Protein AF-A0A8X7JGX9-F1 (afdb_monomer_lite)

Radius of gyration: 21.02 Å; chains: 1; bounding box: 57×37×71 Å

pLDDT: mean 94.5, std 8.0, range [28.72, 98.75]

Secondary structure (DSSP, 8-state):
----S--EEEETTTEEEE-TTTGGGGGSHHHHGGGGSBSSSS-HHHHGGGTS-TTPPBHHHHHHHHHHHHTTT-HHHHHHHHHTTTT--TTGGGSGGGSSS-HHHHHHHHHHHTT-HHHHHHHTT-STTGGGTSSSS-HHHHHHHHHHHHHHHS---SS-HHHHHHTEETTTTEES--HHHHHHHHHHHHHHHHHSSHHHHHHHHHHHHHHHHHHHTT-S-GGGGG--HHHHHHHHHHHSHHHHHHHHTT--PEEEEEEESPPPPPHHHHHHHHHHHHHHTTPPSSSEEEEEEE--SS--EEEEBTTS-EEEES-PPPEEEEEEESS---HHHHHHHHHHHHHT-

Sequence (345 aa):
MVINPWMLVRDRLYGSFDLTLGGEVLDLAPVSRLRGISLSNVPPRILSKVGFSENISNRLEHSLGVAHLAQYHDEDLVYAALFHDVGLPPFSHMVEHLMREDHEARSARLAWDLGYSRASTILSGKHHLSWMISSGIDLDNADNVARFLVTGLASSPSYDPIRLAKSMDPGRGCFLDTSIVKKWLVDRKRLYSRLFGWANLAPHSVMTSLLEDMFIEGILDEAFFDMTDEEGIAMLLRHRRRRMNALLSGHFPREVLRLEGLEPLDWETRFGLEREIEGRLGRERFSVFVFSGRSKEDRKLRIKTCDGSLLEFGRESPTLTVVFTYFRPSGEELKLIRGCIESGC

Structure (mmCIF, N/CA/C/O backbone):
data_AF-A0A8X7JGX9-F1
#
_entry.id   AF-A0A8X7JGX9-F1
#
loop_
_atom_site.group_PDB
_atom_site.id
_atom_site.type_symbol
_atom_site.label_atom_id
_atom_site.label_alt_id
_atom_site.label_comp_id
_atom_site.label_asym_id
_atom_site.label_entity_id
_atom_site.label_seq_id
_atom_site.pdbx_PDB_ins_code
_atom_site.Cartn_x
_atom_site.Cartn_y
_atom_site.Cartn_z
_atom_site.occupancy
_atom_site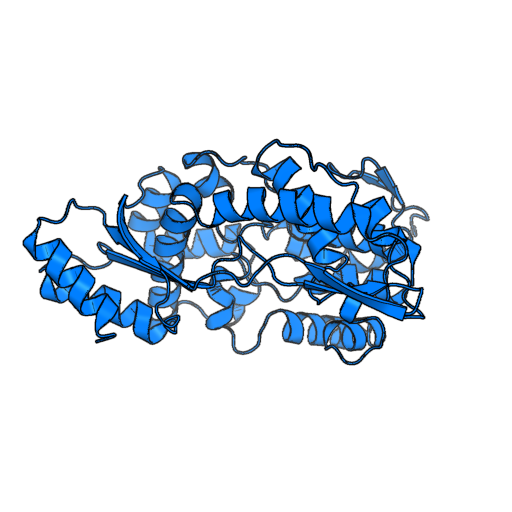.B_iso_or_equiv
_atom_site.auth_seq_id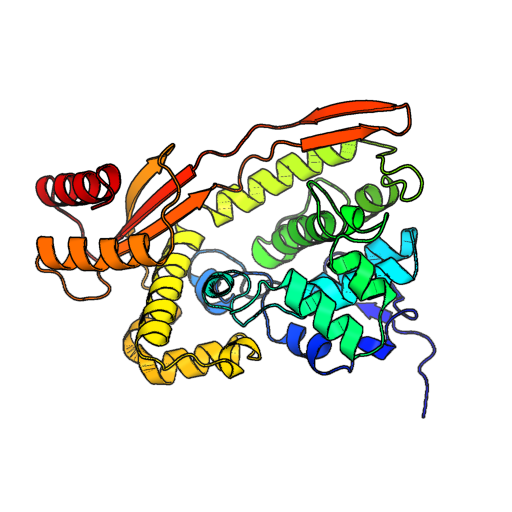
_atom_site.auth_comp_id
_atom_site.auth_asym_id
_atom_site.auth_atom_id
_atom_site.pdbx_PDB_model_num
ATOM 1 N N . MET A 1 1 ? -8.581 -6.992 -37.572 1.00 34.06 1 MET A N 1
ATOM 2 C CA . MET A 1 1 ? -7.974 -6.651 -36.271 1.00 34.06 1 MET A CA 1
ATOM 3 C C . MET A 1 1 ? -7.060 -5.465 -36.520 1.00 34.06 1 MET A C 1
ATOM 5 O O . MET A 1 1 ? -6.054 -5.628 -37.196 1.00 34.06 1 MET A O 1
ATOM 9 N N . VAL A 1 2 ? -7.490 -4.257 -36.155 1.00 28.72 2 VAL A N 1
ATOM 10 C CA . VAL A 1 2 ? -6.687 -3.044 -36.364 1.00 28.72 2 VAL A CA 1
ATOM 11 C C . VAL A 1 2 ? -5.724 -2.971 -35.189 1.00 28.72 2 VAL A C 1
ATOM 13 O O . VAL A 1 2 ? -6.112 -2.557 -34.103 1.00 28.72 2 VAL A O 1
ATOM 16 N N . ILE A 1 3 ? -4.505 -3.471 -35.384 1.00 37.31 3 ILE A N 1
ATOM 17 C CA . ILE A 1 3 ? -3.410 -3.267 -34.436 1.00 37.31 3 ILE A CA 1
ATOM 18 C C . ILE A 1 3 ? -3.095 -1.779 -34.529 1.00 37.31 3 ILE A C 1
ATOM 20 O O . ILE A 1 3 ? -2.598 -1.319 -35.555 1.00 37.31 3 ILE A O 1
ATOM 24 N N . ASN A 1 4 ? -3.500 -1.015 -33.521 1.00 44.25 4 ASN A N 1
ATOM 25 C CA . ASN A 1 4 ? -3.180 0.400 -33.448 1.00 44.25 4 ASN A CA 1
ATOM 26 C C . ASN A 1 4 ? -1.667 0.483 -33.174 1.00 44.25 4 ASN A C 1
ATOM 28 O O . ASN A 1 4 ? -1.243 0.015 -32.121 1.00 44.25 4 ASN A O 1
ATOM 32 N N . PRO A 1 5 ? -0.835 0.982 -34.107 1.00 51.34 5 PRO A N 1
ATOM 33 C CA . PRO A 1 5 ? 0.619 0.815 -34.027 1.00 51.34 5 PRO A CA 1
ATOM 34 C C . PRO A 1 5 ? 1.289 1.715 -32.980 1.00 51.34 5 PRO A C 1
ATOM 36 O O . PRO A 1 5 ? 2.505 1.681 -32.858 1.00 51.34 5 PRO A O 1
ATOM 39 N N . TRP A 1 6 ? 0.504 2.515 -32.252 1.00 57.44 6 TRP A N 1
ATOM 40 C CA . TRP A 1 6 ? 0.969 3.443 -31.229 1.00 57.44 6 TRP A CA 1
ATOM 41 C C . TRP A 1 6 ? -0.036 3.474 -30.086 1.00 57.44 6 TRP A C 1
ATOM 43 O O . TRP A 1 6 ? -1.200 3.838 -30.296 1.00 57.44 6 TRP A O 1
ATOM 53 N N . MET A 1 7 ? 0.405 3.140 -28.875 1.00 81.12 7 MET A N 1
ATOM 54 C CA . MET A 1 7 ? -0.407 3.333 -27.678 1.00 81.12 7 MET A CA 1
ATOM 55 C C . MET A 1 7 ? 0.093 4.551 -26.913 1.00 81.12 7 MET A C 1
ATOM 57 O O . MET A 1 7 ? 0.921 4.456 -26.013 1.00 81.12 7 MET A O 1
ATOM 61 N N . LEU A 1 8 ? -0.418 5.723 -27.292 1.00 89.38 8 LEU A N 1
ATOM 62 C CA . LEU A 1 8 ? -0.127 6.962 -26.583 1.00 89.38 8 LEU A CA 1
ATOM 63 C C . LEU A 1 8 ? -0.909 7.002 -25.263 1.00 89.38 8 LEU A C 1
ATOM 65 O O . LEU A 1 8 ? -2.131 7.175 -25.258 1.00 89.38 8 LEU A O 1
ATOM 69 N N . VAL A 1 9 ? -0.200 6.882 -24.145 1.00 92.62 9 VAL A N 1
ATOM 70 C CA . VAL A 1 9 ? -0.751 7.003 -22.793 1.00 92.62 9 VAL A CA 1
ATOM 71 C C . VAL A 1 9 ? -0.669 8.461 -22.352 1.00 92.62 9 VAL A C 1
ATOM 73 O O . VAL A 1 9 ? 0.368 9.106 -22.498 1.00 92.62 9 VAL A O 1
ATOM 76 N N . ARG A 1 10 ? -1.766 8.990 -21.798 1.00 94.69 10 ARG A N 1
ATOM 77 C CA . ARG A 1 10 ? -1.777 10.278 -21.089 1.00 94.69 10 ARG A CA 1
ATOM 78 C C . ARG A 1 10 ? -1.724 10.012 -19.594 1.00 94.69 10 ARG A C 1
ATOM 80 O O . ARG A 1 10 ? -2.638 9.399 -19.052 1.00 94.69 10 ARG A O 1
ATOM 87 N N . ASP A 1 11 ? -0.684 10.502 -18.943 1.00 96.44 11 ASP A N 1
ATOM 88 C CA . ASP A 1 11 ? -0.388 10.257 -17.540 1.00 96.44 11 ASP A CA 1
ATOM 89 C C . ASP A 1 11 ? -0.164 11.581 -16.796 1.00 96.44 11 ASP A C 1
ATOM 91 O O . ASP A 1 11 ? 0.412 12.534 -17.321 1.00 96.44 11 ASP A O 1
ATOM 95 N N . ARG A 1 12 ? -0.650 11.662 -15.556 1.00 94.88 12 ARG A N 1
ATOM 96 C CA . ARG A 1 12 ? -0.615 12.898 -14.758 1.00 94.88 12 ARG A CA 1
ATOM 97 C C . ARG A 1 12 ? 0.774 13.243 -14.218 1.00 94.88 12 ARG A C 1
ATOM 99 O O . ARG A 1 12 ? 1.004 14.401 -13.882 1.00 94.88 12 ARG A O 1
ATOM 106 N N . LEU A 1 13 ? 1.663 12.261 -14.108 1.00 97.12 13 LEU A N 1
ATOM 107 C CA . LEU A 1 13 ? 3.034 12.420 -13.636 1.00 97.12 13 LEU A CA 1
ATOM 108 C C . LEU A 1 13 ? 4.004 12.623 -14.808 1.00 97.12 13 LEU A C 1
ATOM 110 O O . LEU A 1 13 ? 4.829 13.532 -14.756 1.00 97.12 13 LEU A O 1
ATOM 114 N N . TYR A 1 14 ? 3.878 11.829 -15.874 1.00 97.12 14 TYR A N 1
ATOM 115 C CA . TYR A 1 14 ? 4.819 11.829 -17.007 1.00 97.12 14 TYR A CA 1
ATOM 116 C C . TYR A 1 14 ? 4.322 12.573 -18.255 1.00 97.12 14 TYR A C 1
ATOM 118 O O . TYR A 1 14 ? 5.052 12.701 -19.237 1.00 97.12 14 TYR A O 1
ATOM 126 N N . GLY A 1 15 ? 3.091 13.087 -18.250 1.00 95.88 15 GLY A N 1
ATOM 127 C CA . GLY A 1 15 ? 2.513 13.800 -19.386 1.00 95.88 15 GLY A CA 1
ATOM 128 C C . GLY A 1 15 ? 1.989 12.849 -20.458 1.00 95.88 15 GLY A C 1
ATOM 129 O O . GLY A 1 15 ? 0.870 12.353 -20.364 1.00 95.88 15 GLY A O 1
ATOM 130 N N . SER A 1 16 ? 2.733 12.635 -21.537 1.00 95.31 16 SER A N 1
ATOM 131 C CA . SER A 1 16 ? 2.343 11.663 -22.565 1.00 95.31 16 SER A CA 1
ATOM 132 C C . SER A 1 16 ? 3.538 10.842 -23.002 1.00 95.31 16 SER A C 1
ATOM 134 O O . SER A 1 16 ? 4.590 11.402 -23.301 1.00 95.31 16 SER A O 1
ATOM 136 N N . PHE A 1 17 ? 3.362 9.526 -23.052 1.00 94.31 17 PHE A N 1
ATOM 137 C CA . PHE A 1 17 ? 4.402 8.591 -23.458 1.00 94.31 17 PHE A CA 1
ATOM 138 C C . PHE A 1 17 ? 3.825 7.461 -24.306 1.00 94.31 17 PHE A C 1
ATOM 140 O O . PHE A 1 17 ? 2.628 7.177 -24.271 1.00 94.31 17 PHE A O 1
ATOM 147 N N . ASP A 1 18 ? 4.693 6.856 -25.105 1.00 92.00 18 ASP A N 1
ATOM 148 C CA . ASP A 1 18 ? 4.360 5.725 -25.958 1.00 92.00 18 ASP A CA 1
ATOM 149 C C . ASP A 1 18 ? 4.549 4.417 -25.186 1.00 92.00 18 ASP A C 1
ATOM 151 O O . ASP A 1 18 ? 5.596 4.204 -24.582 1.00 92.00 18 ASP A O 1
ATOM 155 N N . LEU A 1 19 ? 3.543 3.547 -25.210 1.00 88.19 19 LEU A N 1
ATOM 156 C CA . LEU A 1 19 ? 3.583 2.197 -24.655 1.00 88.19 19 LEU A CA 1
ATOM 157 C C . LEU A 1 19 ? 3.209 1.161 -25.724 1.00 88.19 19 LEU A C 1
ATOM 159 O O . LEU A 1 19 ? 2.391 0.272 -25.504 1.00 88.19 19 LEU A O 1
ATOM 163 N N . THR A 1 20 ? 3.783 1.299 -26.920 1.00 87.38 20 THR A N 1
ATOM 164 C CA . THR A 1 20 ? 3.614 0.313 -27.999 1.00 87.38 20 THR A CA 1
ATOM 165 C C . THR A 1 20 ? 4.068 -1.083 -27.563 1.00 87.38 20 THR A C 1
ATOM 167 O O . THR A 1 20 ? 3.394 -2.063 -27.865 1.00 87.38 20 THR A O 1
ATOM 170 N N . LEU A 1 21 ? 5.162 -1.178 -26.800 1.00 86.94 21 LEU A N 1
ATOM 171 C CA . LEU A 1 21 ? 5.569 -2.420 -26.143 1.00 86.94 21 LEU A CA 1
ATOM 172 C C . LEU A 1 21 ? 4.730 -2.658 -24.880 1.00 86.94 21 LEU A C 1
ATOM 174 O O . LEU A 1 21 ? 4.712 -1.809 -23.988 1.00 86.94 21 LEU A O 1
ATOM 178 N N . GLY A 1 22 ? 4.076 -3.817 -24.794 1.00 86.62 22 GLY A N 1
ATOM 179 C CA . GLY A 1 22 ? 3.231 -4.202 -23.662 1.00 86.62 22 GLY A CA 1
ATOM 180 C C . GLY A 1 22 ? 1.796 -3.675 -23.739 1.00 86.62 22 GLY A C 1
ATOM 181 O O . GLY A 1 22 ? 0.970 -4.041 -22.904 1.00 86.62 22 GLY A O 1
ATOM 182 N N . GLY A 1 23 ? 1.450 -2.858 -24.738 1.00 88.06 23 GLY A N 1
ATOM 183 C CA . GLY A 1 23 ? 0.086 -2.352 -24.917 1.00 88.06 23 GLY A CA 1
ATOM 184 C C . GLY A 1 23 ? -0.959 -3.465 -25.072 1.00 88.06 23 GLY A C 1
ATOM 185 O O . GLY A 1 23 ? -2.099 -3.312 -24.636 1.00 88.06 23 GLY A O 1
ATOM 186 N N . GLU A 1 24 ? -0.567 -4.620 -25.611 1.00 91.62 24 GLU A N 1
ATOM 187 C CA . GLU A 1 24 ? -1.430 -5.789 -25.778 1.00 91.62 24 GLU A CA 1
ATOM 188 C C . GLU A 1 24 ? -1.880 -6.423 -24.455 1.00 91.62 24 GLU A C 1
ATOM 190 O O . GLU A 1 24 ? -2.906 -7.103 -24.429 1.00 91.62 24 GLU A O 1
ATOM 195 N N . VAL A 1 25 ? -1.160 -6.195 -23.348 1.00 94.31 25 VAL A N 1
ATOM 196 C CA . VAL A 1 25 ? -1.530 -6.782 -22.049 1.00 94.31 25 VAL A CA 1
ATOM 197 C C . VAL A 1 25 ? -2.610 -5.993 -21.323 1.00 94.31 25 VAL A C 1
ATOM 199 O O . VAL A 1 25 ? -3.213 -6.500 -20.381 1.00 94.31 25 VAL A O 1
ATOM 202 N N . LEU A 1 26 ? -2.882 -4.756 -21.744 1.00 93.31 26 LEU A N 1
ATOM 203 C CA . LEU A 1 26 ? -3.769 -3.850 -21.010 1.00 93.31 26 LEU A CA 1
ATOM 204 C C . LEU A 1 26 ? -5.242 -4.267 -21.057 1.00 93.31 26 LEU A C 1
ATOM 206 O O . LEU A 1 26 ? -6.014 -3.861 -20.186 1.00 93.31 26 LEU A O 1
ATOM 210 N N . ASP A 1 27 ? -5.610 -5.089 -22.039 1.00 92.25 27 ASP A N 1
ATOM 211 C CA . ASP A 1 27 ? -6.946 -5.671 -22.169 1.00 92.25 27 ASP A CA 1
ATOM 212 C C . ASP A 1 27 ? -7.077 -7.024 -21.443 1.00 92.25 27 ASP A C 1
ATOM 214 O O . ASP A 1 27 ? -8.178 -7.570 -21.344 1.00 92.25 27 ASP A O 1
ATOM 218 N N . LEU A 1 28 ? -5.987 -7.573 -20.890 1.00 96.62 28 LEU A N 1
ATOM 219 C CA . LEU A 1 28 ? -6.059 -8.785 -20.076 1.00 96.62 28 LEU A CA 1
ATOM 220 C C . LEU A 1 28 ? -6.821 -8.488 -18.782 1.00 96.62 28 LEU A C 1
ATOM 222 O O . LEU A 1 28 ? -6.571 -7.487 -18.106 1.00 96.62 28 LEU A O 1
ATOM 226 N N . ALA A 1 29 ? -7.746 -9.377 -18.410 1.00 97.00 29 ALA A N 1
ATOM 227 C CA . ALA A 1 29 ? -8.627 -9.167 -17.260 1.00 97.00 29 ALA A CA 1
ATOM 228 C C . ALA A 1 29 ? -7.864 -8.831 -15.956 1.00 97.00 29 ALA A C 1
ATOM 230 O O . ALA A 1 29 ? -8.226 -7.834 -15.327 1.00 97.00 29 ALA A O 1
ATOM 231 N N . PRO A 1 30 ? -6.768 -9.531 -15.581 1.00 97.12 30 PRO A N 1
ATOM 232 C CA . PRO A 1 30 ? -6.019 -9.194 -14.366 1.00 97.12 30 PRO A CA 1
ATOM 233 C C . PRO A 1 30 ? -5.377 -7.800 -14.391 1.00 97.12 30 PRO A C 1
ATOM 235 O O . PRO A 1 30 ? -5.337 -7.132 -13.362 1.00 97.12 30 PRO A O 1
ATOM 238 N N . VAL A 1 31 ? -4.919 -7.343 -15.561 1.00 97.81 31 VAL A N 1
ATOM 239 C CA . VAL A 1 31 ? -4.280 -6.028 -15.737 1.00 97.81 31 VAL A CA 1
ATOM 240 C C . VAL A 1 31 ? -5.335 -4.923 -15.761 1.00 97.81 31 VAL A C 1
ATOM 242 O O . VAL A 1 31 ? -5.243 -3.947 -15.021 1.00 97.81 31 VAL A O 1
ATOM 245 N N . SER A 1 32 ? -6.389 -5.083 -16.563 1.00 97.06 32 SER A N 1
ATOM 246 C CA . SER A 1 32 ? -7.466 -4.090 -16.671 1.00 97.06 32 SER A CA 1
ATOM 247 C C . SER A 1 32 ? -8.204 -3.860 -15.343 1.00 97.06 32 SER A C 1
ATOM 249 O O . SER A 1 32 ? -8.614 -2.729 -15.061 1.00 97.06 32 SER A O 1
ATOM 251 N N . ARG A 1 33 ? -8.300 -4.892 -14.488 1.00 98.19 33 ARG A N 1
ATOM 252 C CA . ARG A 1 33 ? -8.866 -4.814 -13.131 1.00 98.19 33 ARG A CA 1
ATOM 253 C C . ARG A 1 33 ? -8.171 -3.773 -12.257 1.00 98.19 33 ARG A C 1
ATOM 255 O O . ARG A 1 33 ? -8.838 -3.124 -11.452 1.00 98.19 33 ARG A O 1
ATOM 262 N N . LEU A 1 34 ? -6.872 -3.540 -12.452 1.00 98.56 34 LEU A N 1
ATOM 263 C CA . LEU A 1 34 ? -6.099 -2.558 -11.685 1.00 98.56 34 LEU A CA 1
ATOM 264 C C . LEU A 1 34 ? -6.633 -1.121 -11.808 1.00 98.56 34 LEU A C 1
ATOM 266 O O . LEU A 1 34 ? -6.328 -0.288 -10.958 1.00 98.56 34 LEU A O 1
ATOM 270 N N . ARG A 1 35 ? -7.487 -0.819 -12.802 1.00 97.88 35 ARG A N 1
ATOM 271 C CA . ARG A 1 35 ? -8.230 0.457 -12.875 1.00 97.88 35 ARG A CA 1
ATOM 272 C C . ARG A 1 35 ? -9.153 0.676 -11.678 1.00 97.88 35 ARG A C 1
ATOM 274 O O . ARG A 1 35 ? -9.404 1.820 -11.311 1.00 97.88 35 ARG A O 1
ATOM 281 N N . GLY A 1 36 ? -9.679 -0.407 -11.113 1.00 98.00 36 GLY A N 1
ATOM 282 C CA . GLY A 1 36 ? -10.598 -0.395 -9.980 1.00 98.00 36 GLY A CA 1
ATOM 283 C C . GLY A 1 36 ? -9.920 -0.554 -8.620 1.00 98.00 36 GLY A C 1
ATOM 284 O O . GLY A 1 36 ? -10.627 -0.623 -7.621 1.00 98.00 36 GLY A O 1
ATOM 285 N N . ILE A 1 37 ? -8.587 -0.626 -8.558 1.00 98.25 37 ILE A N 1
ATOM 286 C CA . ILE A 1 37 ? -7.835 -0.756 -7.303 1.00 98.25 37 ILE A CA 1
ATOM 287 C C . ILE A 1 37 ? -7.031 0.520 -7.101 1.00 98.25 37 ILE A C 1
ATOM 289 O O . ILE A 1 37 ? -6.244 0.908 -7.965 1.00 98.25 37 ILE A O 1
ATOM 293 N N . SER A 1 38 ? -7.234 1.208 -5.984 1.00 97.69 38 SER A N 1
ATOM 294 C CA . SER A 1 38 ? -6.511 2.444 -5.697 1.00 97.69 38 SER A CA 1
ATOM 295 C C . SER A 1 38 ? -5.053 2.182 -5.306 1.00 97.69 38 SER A C 1
ATOM 297 O O . SER A 1 38 ? -4.699 1.136 -4.765 1.00 97.69 38 SER A O 1
ATOM 299 N N . LEU A 1 39 ? -4.184 3.164 -5.562 1.00 97.19 39 LEU A N 1
ATOM 300 C CA . LEU A 1 39 ? -2.786 3.146 -5.113 1.00 97.19 39 LEU A CA 1
ATOM 301 C C . LEU A 1 39 ? -2.671 3.200 -3.576 1.00 97.19 39 LEU A C 1
ATOM 303 O O . LEU A 1 39 ? -1.618 2.917 -3.013 1.00 97.19 39 LEU A O 1
ATOM 307 N N . SER A 1 40 ? -3.745 3.585 -2.883 1.00 96.19 40 SER A N 1
ATOM 308 C CA . SER A 1 40 ? -3.800 3.593 -1.424 1.00 96.19 40 SER A CA 1
ATOM 309 C C . SER A 1 40 ? -4.470 2.335 -0.882 1.00 96.19 40 SER A C 1
ATOM 311 O O . SER A 1 40 ? -5.356 1.766 -1.506 1.00 96.19 40 SER A O 1
ATOM 313 N N . ASN A 1 41 ? -4.099 1.940 0.335 1.00 95.75 41 ASN A N 1
ATOM 314 C CA . ASN A 1 41 ? -4.809 0.884 1.051 1.00 95.75 41 ASN A CA 1
ATOM 315 C C . ASN A 1 41 ? -6.227 1.329 1.445 1.00 95.75 41 ASN A C 1
ATOM 317 O O . ASN A 1 41 ? -7.167 0.544 1.412 1.00 95.75 41 ASN A O 1
ATOM 321 N N . VAL A 1 42 ? -6.393 2.593 1.845 1.00 97.06 42 VAL A N 1
ATOM 322 C CA . VAL A 1 42 ? -7.704 3.132 2.221 1.00 97.06 42 VAL A CA 1
ATOM 323 C C . VAL A 1 42 ? -8.324 3.799 0.988 1.00 97.06 42 VAL A C 1
ATOM 325 O O . VAL A 1 42 ? -7.697 4.699 0.423 1.00 97.06 42 VAL A O 1
ATOM 328 N N . PRO A 1 43 ? -9.563 3.445 0.596 1.00 95.44 43 PRO A N 1
ATOM 329 C CA . PRO A 1 43 ? -10.213 4.015 -0.578 1.00 95.44 43 PRO A CA 1
ATOM 330 C C . PRO A 1 43 ? -10.206 5.556 -0.598 1.00 95.44 43 PRO A C 1
ATOM 332 O O . PRO A 1 43 ? -10.522 6.181 0.426 1.00 95.44 43 PRO A O 1
ATOM 335 N N . PRO A 1 44 ? -9.949 6.201 -1.756 1.00 95.94 44 PRO A N 1
ATOM 336 C CA . PRO A 1 44 ? -9.791 7.659 -1.850 1.00 95.94 44 PRO A CA 1
ATOM 337 C C . PRO A 1 44 ? -10.982 8.458 -1.312 1.00 95.94 44 PRO A C 1
ATOM 339 O O . PRO A 1 44 ? -10.811 9.468 -0.636 1.00 95.94 44 PRO A O 1
ATOM 342 N N . ARG A 1 45 ? -12.203 7.959 -1.518 1.00 94.44 45 ARG A N 1
ATOM 343 C CA . ARG A 1 45 ? -13.446 8.564 -1.010 1.00 94.44 45 ARG A CA 1
ATOM 344 C C . ARG A 1 45 ? -13.568 8.604 0.522 1.00 94.44 45 ARG A C 1
ATOM 346 O O . ARG A 1 45 ? -14.372 9.366 1.053 1.00 94.44 45 ARG A O 1
ATOM 353 N N . ILE A 1 46 ? -12.813 7.758 1.229 1.00 96.38 46 ILE A N 1
ATOM 354 C CA . ILE A 1 46 ? -12.695 7.784 2.694 1.00 96.38 46 ILE A CA 1
ATOM 355 C C . ILE A 1 46 ? -11.553 8.725 3.078 1.00 96.38 46 ILE A C 1
ATOM 357 O O . ILE A 1 46 ? -11.737 9.596 3.928 1.00 96.38 46 ILE A O 1
ATOM 361 N N . LEU A 1 47 ? -10.393 8.601 2.424 1.00 96.38 47 LEU A N 1
ATOM 362 C CA . LEU A 1 47 ? -9.227 9.442 2.712 1.00 96.38 47 LEU A CA 1
ATOM 363 C C . LEU A 1 47 ? -9.460 10.932 2.429 1.00 96.38 47 LEU A C 1
ATOM 365 O O . LEU A 1 47 ? -8.862 11.788 3.088 1.00 96.38 47 LEU A O 1
ATOM 369 N N . SER A 1 48 ? -10.367 11.275 1.518 1.00 96.50 48 SER A N 1
ATOM 370 C CA . SER A 1 48 ? -10.719 12.672 1.261 1.00 96.50 48 SER A CA 1
ATOM 371 C C . SER A 1 48 ? -11.351 13.375 2.451 1.00 96.50 48 SER A C 1
ATOM 373 O O . SER A 1 48 ? -11.200 14.585 2.614 1.00 96.50 48 SER A O 1
ATOM 375 N N . LYS A 1 49 ? -11.969 12.617 3.363 1.00 96.81 49 LYS A N 1
ATOM 376 C CA . LYS A 1 49 ? -12.538 13.146 4.612 1.00 96.81 49 LYS A CA 1
ATOM 377 C C . LYS A 1 49 ? -11.470 13.567 5.623 1.00 96.81 49 LYS A C 1
ATOM 379 O O . LYS A 1 49 ? -11.786 14.201 6.623 1.00 96.81 49 LYS A O 1
ATOM 384 N N . VAL A 1 50 ? -10.212 13.220 5.364 1.00 95.06 50 VAL A N 1
ATOM 385 C CA . VAL A 1 50 ? -9.061 13.401 6.259 1.00 95.06 50 VAL A CA 1
ATOM 386 C C . VAL A 1 50 ? -7.881 14.061 5.542 1.00 95.06 50 VAL A C 1
ATOM 388 O O . VAL A 1 50 ? -6.726 13.930 5.952 1.00 95.06 50 VAL A O 1
ATOM 391 N N . GLY A 1 51 ? -8.176 14.833 4.492 1.00 93.62 51 GLY A N 1
ATOM 392 C CA . GLY A 1 51 ? -7.228 15.752 3.863 1.00 93.62 51 GLY A CA 1
ATOM 393 C C . GLY A 1 51 ? -6.262 15.105 2.873 1.00 93.62 51 GLY A C 1
ATOM 394 O O . GLY A 1 51 ? -5.152 15.609 2.714 1.00 93.62 51 GLY A O 1
ATOM 395 N N . PHE A 1 52 ? -6.652 13.992 2.251 1.00 96.88 52 PHE A N 1
ATOM 396 C CA . PHE A 1 52 ? -6.049 13.515 1.004 1.00 96.88 52 PHE A CA 1
ATOM 397 C C . PHE A 1 52 ? -6.933 13.904 -0.190 1.00 96.88 52 PHE A C 1
ATOM 399 O O . PHE A 1 52 ? -8.083 14.305 -0.031 1.00 96.88 52 PHE A O 1
ATOM 406 N N . SER A 1 53 ? -6.397 13.783 -1.397 1.00 95.69 53 SER A N 1
ATOM 407 C CA . SER A 1 53 ? -7.141 13.982 -2.642 1.00 95.69 53 SER A CA 1
ATOM 408 C C . SER A 1 53 ? -8.125 12.835 -2.918 1.00 95.69 53 SER A C 1
ATOM 410 O O . SER A 1 53 ? -7.812 11.672 -2.672 1.00 95.69 53 SER A O 1
ATOM 412 N N . GLU A 1 54 ? -9.289 13.143 -3.501 1.00 93.69 54 GLU A N 1
ATOM 413 C CA . GLU A 1 54 ? -10.216 12.127 -4.044 1.00 93.69 54 GLU A CA 1
ATOM 414 C C . GLU A 1 54 ? -9.680 11.465 -5.319 1.00 93.69 54 GLU A C 1
ATOM 416 O O . GLU A 1 54 ? -10.100 10.367 -5.666 1.00 93.69 54 GLU A O 1
ATOM 421 N N . ASN A 1 55 ? -8.715 12.101 -5.987 1.00 93.12 55 ASN A N 1
ATOM 422 C CA . ASN A 1 55 ? -8.165 11.664 -7.269 1.00 93.12 55 ASN A CA 1
ATOM 423 C C . ASN A 1 55 ? -6.832 10.914 -7.116 1.00 93.12 55 ASN A C 1
ATOM 425 O O . ASN A 1 55 ? -5.973 11.025 -7.994 1.00 93.12 55 ASN A O 1
ATOM 429 N N . ILE A 1 56 ? -6.616 10.196 -6.009 1.00 96.50 56 ILE A N 1
ATOM 430 C CA . ILE A 1 56 ? -5.463 9.288 -5.875 1.00 96.50 56 ILE A CA 1
ATOM 431 C C . ILE A 1 56 ? -5.459 8.329 -7.073 1.00 96.50 56 ILE A C 1
ATOM 433 O O . ILE A 1 56 ? -6.512 7.845 -7.482 1.00 96.50 56 ILE A O 1
ATOM 437 N N . SER A 1 57 ? -4.282 8.096 -7.658 1.00 97.56 57 SER A N 1
ATOM 438 C CA . SER A 1 57 ? -4.151 7.198 -8.813 1.00 97.56 57 SER A CA 1
ATOM 439 C C . SER A 1 57 ? -4.616 5.778 -8.504 1.00 97.56 57 SER A C 1
ATOM 441 O O . SER A 1 57 ? -4.571 5.337 -7.355 1.00 97.56 57 SER A O 1
ATOM 443 N N . ASN A 1 58 ? -5.022 5.047 -9.535 1.00 98.19 58 ASN A N 1
ATOM 444 C CA . ASN A 1 58 ? -5.216 3.603 -9.443 1.00 98.19 58 ASN A CA 1
ATOM 445 C C . ASN A 1 58 ? -3.914 2.835 -9.732 1.00 98.19 58 ASN A C 1
ATOM 447 O O . ASN A 1 58 ? -2.905 3.404 -10.161 1.00 98.19 58 ASN A O 1
ATOM 451 N N . ARG A 1 59 ? -3.948 1.528 -9.473 1.00 98.44 59 ARG A N 1
ATOM 452 C CA . ARG A 1 59 ? -2.824 0.613 -9.671 1.00 98.44 59 ARG A CA 1
ATOM 453 C C . ARG A 1 59 ? -2.457 0.465 -11.145 1.00 98.44 59 ARG A C 1
ATOM 455 O O . ARG A 1 59 ? -1.281 0.335 -11.440 1.00 98.44 59 ARG A O 1
ATOM 462 N N . LEU A 1 60 ? -3.408 0.601 -12.079 1.00 98.38 60 LEU A N 1
ATOM 463 C CA . LEU A 1 60 ? -3.079 0.580 -13.509 1.00 98.38 60 LEU A CA 1
ATOM 464 C C . LEU A 1 60 ? -2.244 1.803 -13.911 1.00 98.38 60 LEU A C 1
ATOM 466 O O . LEU A 1 60 ? -1.238 1.650 -14.591 1.00 98.38 60 LEU A O 1
ATOM 470 N N . GLU A 1 61 ? -2.640 3.011 -13.500 1.00 98.31 61 GLU A N 1
ATOM 471 C CA . GLU A 1 61 ? -1.864 4.235 -13.754 1.00 98.31 61 GLU A CA 1
ATOM 472 C C . GLU A 1 61 ? -0.436 4.101 -13.207 1.00 98.31 61 GLU A C 1
ATOM 474 O O . GLU A 1 61 ? 0.521 4.500 -13.866 1.00 98.31 61 GLU A O 1
ATOM 479 N N . HIS A 1 62 ? -0.297 3.505 -12.022 1.00 98.69 62 HIS A N 1
ATOM 480 C CA . HIS A 1 62 ? 0.997 3.184 -11.434 1.00 98.69 62 HIS A CA 1
ATOM 481 C C . HIS A 1 62 ? 1.788 2.173 -12.277 1.00 98.69 62 HIS A C 1
ATOM 483 O O . HIS A 1 62 ? 2.891 2.499 -12.705 1.00 98.69 62 HIS A O 1
ATOM 489 N N . SER A 1 63 ? 1.223 1.009 -12.616 1.00 98.56 63 SER 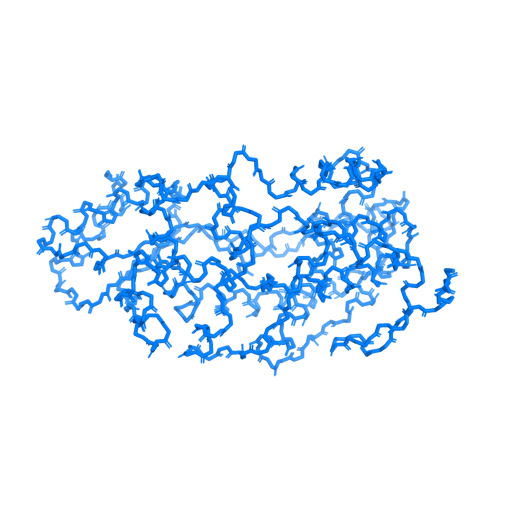A N 1
ATOM 490 C CA . SER A 1 63 ? 1.893 -0.000 -13.451 1.00 98.56 63 SER A CA 1
ATOM 491 C C . SER A 1 63 ? 2.314 0.548 -14.819 1.00 98.56 63 SER A C 1
ATOM 493 O O . SER A 1 63 ? 3.412 0.252 -15.282 1.00 98.56 63 SER A O 1
ATOM 495 N N . LEU A 1 64 ? 1.495 1.400 -15.446 1.00 98.44 64 LEU A N 1
ATOM 496 C CA . LEU A 1 64 ? 1.849 2.109 -16.684 1.00 98.44 64 LEU A CA 1
ATOM 497 C C . LEU A 1 64 ? 3.040 3.054 -16.477 1.00 98.44 64 LEU A C 1
ATOM 499 O O . LEU A 1 64 ? 3.914 3.148 -17.336 1.00 98.44 64 LEU A O 1
ATOM 503 N N . GLY A 1 65 ? 3.088 3.740 -15.336 1.00 98.50 65 GLY A N 1
ATOM 504 C CA . GLY A 1 65 ? 4.213 4.578 -14.943 1.00 98.50 65 GLY A CA 1
ATOM 505 C C . GLY A 1 65 ? 5.506 3.794 -14.736 1.00 98.50 65 GLY A C 1
ATOM 506 O O . GLY A 1 65 ? 6.540 4.163 -15.283 1.00 98.50 65 GLY A O 1
ATOM 507 N N . VAL A 1 66 ? 5.449 2.673 -14.015 1.00 98.69 66 VAL A N 1
ATOM 508 C CA . VAL A 1 66 ? 6.606 1.782 -13.828 1.00 98.69 66 VAL A CA 1
ATOM 509 C C . VAL A 1 66 ? 7.065 1.215 -15.174 1.00 98.69 66 VAL A C 1
ATOM 511 O O . VAL A 1 66 ? 8.263 1.185 -15.450 1.00 98.69 66 VAL A O 1
ATOM 514 N N . ALA A 1 67 ? 6.129 0.844 -16.052 1.00 98.38 67 ALA A N 1
ATOM 515 C CA . ALA A 1 67 ? 6.430 0.366 -17.398 1.00 98.38 67 ALA A CA 1
ATOM 516 C C . ALA A 1 67 ? 7.121 1.444 -18.244 1.00 98.38 67 ALA A C 1
ATOM 518 O O . ALA A 1 67 ? 8.104 1.154 -18.921 1.00 98.38 67 ALA A O 1
ATOM 519 N N . HIS A 1 68 ? 6.680 2.701 -18.144 1.00 97.88 68 HIS A N 1
ATOM 520 C CA . HIS A 1 68 ? 7.351 3.830 -18.784 1.00 97.88 68 HIS A CA 1
ATOM 521 C C . HIS A 1 68 ? 8.800 4.002 -18.304 1.00 97.88 68 HIS A C 1
ATOM 523 O O . HIS A 1 68 ? 9.696 4.237 -19.113 1.00 97.88 68 HIS A O 1
ATOM 529 N N . LEU A 1 69 ? 9.058 3.841 -17.003 1.00 98.31 69 LEU A N 1
ATOM 530 C CA . LEU A 1 69 ? 10.422 3.871 -16.472 1.00 98.31 69 LEU A CA 1
ATOM 531 C C . LEU A 1 69 ? 11.249 2.658 -16.943 1.00 98.31 69 LEU A C 1
ATOM 533 O O . LEU A 1 69 ? 12.432 2.796 -17.253 1.00 98.31 69 LEU A O 1
ATOM 537 N N . ALA A 1 70 ? 10.630 1.482 -17.045 1.00 98.00 70 ALA A N 1
ATOM 538 C CA . ALA A 1 70 ? 11.274 0.245 -17.484 1.00 98.00 70 ALA A CA 1
ATOM 539 C C . ALA A 1 70 ? 11.732 0.274 -18.954 1.00 98.00 70 ALA A C 1
ATOM 541 O O . ALA A 1 70 ? 12.739 -0.355 -19.286 1.00 98.00 70 ALA A O 1
ATOM 542 N N . GLN A 1 71 ? 11.065 1.052 -19.817 1.00 95.50 71 GLN A N 1
ATOM 543 C CA . GLN A 1 71 ? 11.421 1.210 -21.238 1.00 95.50 71 GLN A CA 1
ATOM 544 C C . GLN A 1 71 ? 12.849 1.719 -21.474 1.00 95.50 71 GLN A C 1
ATOM 546 O O . GLN A 1 71 ? 13.390 1.554 -22.565 1.00 95.50 71 GLN A O 1
ATOM 551 N N . TYR A 1 72 ? 13.482 2.338 -20.474 1.00 94.88 72 TYR A N 1
ATOM 552 C CA . TYR A 1 72 ? 14.875 2.776 -20.574 1.00 94.88 72 TYR A CA 1
ATOM 553 C C . TYR A 1 72 ? 15.896 1.641 -20.412 1.00 94.88 72 TYR A C 1
ATOM 555 O O . TYR A 1 72 ? 17.094 1.902 -20.530 1.00 94.88 72 TYR A O 1
ATOM 563 N N . HIS A 1 73 ? 15.448 0.414 -20.127 1.00 95.50 73 HIS A N 1
ATOM 564 C CA . HIS A 1 73 ? 16.321 -0.681 -19.712 1.00 95.50 73 HIS A CA 1
ATOM 565 C C . HIS A 1 73 ? 16.131 -1.962 -20.524 1.00 95.50 73 HIS A C 1
ATOM 567 O O . HIS A 1 73 ? 17.071 -2.381 -21.194 1.00 95.50 73 HIS A O 1
ATOM 573 N N . ASP A 1 74 ? 14.963 -2.602 -20.433 1.00 94.25 74 ASP A N 1
ATOM 574 C CA . ASP A 1 74 ? 14.748 -3.951 -20.965 1.00 94.25 74 ASP A CA 1
ATOM 575 C C . ASP A 1 74 ? 13.262 -4.196 -21.272 1.00 94.25 74 ASP A C 1
ATOM 577 O O . ASP A 1 74 ? 12.385 -3.726 -20.544 1.00 94.25 74 ASP A O 1
ATOM 581 N N . GLU A 1 75 ? 12.971 -4.941 -22.338 1.00 95.06 75 GLU A N 1
ATOM 582 C CA . GLU A 1 75 ? 11.598 -5.271 -22.733 1.00 95.06 75 GLU A CA 1
ATOM 583 C C . GLU A 1 75 ? 10.899 -6.172 -21.702 1.00 95.06 75 GLU A C 1
ATOM 585 O O . GLU A 1 75 ? 9.729 -5.963 -21.381 1.00 95.06 75 GLU A O 1
ATOM 590 N N . ASP A 1 76 ? 11.619 -7.125 -21.104 1.00 96.25 76 ASP A N 1
ATOM 591 C CA . ASP A 1 76 ? 11.081 -8.016 -20.075 1.00 96.25 76 ASP A CA 1
ATOM 592 C C . ASP A 1 76 ? 10.732 -7.248 -18.792 1.00 96.25 76 ASP A C 1
ATOM 594 O O . ASP A 1 76 ? 9.788 -7.615 -18.085 1.00 96.25 76 ASP A O 1
ATOM 598 N N . LEU A 1 77 ? 11.448 -6.152 -18.503 1.00 97.69 77 LEU A N 1
ATOM 599 C CA . LEU A 1 77 ? 11.112 -5.248 -17.400 1.00 97.69 77 LEU A CA 1
ATOM 600 C C . LEU A 1 77 ? 9.817 -4.479 -17.656 1.00 97.69 77 LEU A C 1
ATOM 602 O O . LEU A 1 77 ? 9.086 -4.230 -16.701 1.00 97.69 77 LEU A O 1
ATOM 606 N N . VAL A 1 78 ? 9.502 -4.130 -18.908 1.00 98.19 78 VAL A N 1
ATOM 607 C CA . VAL A 1 78 ? 8.224 -3.482 -19.250 1.00 98.19 78 VAL A CA 1
ATOM 608 C C . VAL A 1 78 ? 7.064 -4.416 -18.917 1.00 98.19 78 VAL A C 1
ATOM 610 O O . VAL A 1 78 ? 6.125 -4.010 -18.233 1.00 98.19 78 VAL A O 1
ATOM 613 N N . TYR A 1 79 ? 7.153 -5.690 -19.303 1.00 98.31 79 TYR A N 1
ATOM 614 C CA . TYR A 1 79 ? 6.140 -6.679 -18.933 1.00 98.31 79 TYR A CA 1
ATOM 615 C C . TYR A 1 79 ? 6.089 -6.917 -17.423 1.00 98.31 79 TYR A C 1
ATOM 617 O O . TYR A 1 79 ? 5.006 -6.889 -16.844 1.00 98.31 79 TYR A O 1
ATOM 625 N N . ALA A 1 80 ? 7.234 -7.094 -16.758 1.00 98.56 80 ALA A N 1
ATOM 626 C CA . ALA A 1 80 ? 7.266 -7.251 -15.304 1.00 98.56 80 ALA A CA 1
ATOM 627 C C . ALA A 1 80 ? 6.602 -6.061 -14.592 1.00 98.56 80 ALA A C 1
ATOM 629 O O . ALA A 1 80 ? 5.783 -6.263 -13.701 1.00 98.56 80 ALA A O 1
ATOM 630 N N . ALA A 1 81 ? 6.866 -4.834 -15.038 1.00 98.56 81 ALA A N 1
ATOM 631 C CA . ALA A 1 81 ? 6.244 -3.626 -14.514 1.00 98.56 81 ALA A CA 1
ATOM 632 C C . ALA A 1 81 ? 4.719 -3.591 -14.716 1.00 98.56 81 ALA A C 1
ATOM 634 O O . ALA A 1 81 ? 3.994 -3.192 -13.806 1.00 98.56 81 ALA A O 1
ATOM 635 N N . LEU A 1 82 ? 4.210 -4.043 -15.865 1.00 98.50 82 LEU A N 1
ATOM 636 C CA . LEU A 1 82 ? 2.765 -4.116 -16.118 1.00 98.50 82 LEU A CA 1
ATOM 637 C C . LEU A 1 82 ? 2.066 -5.193 -15.278 1.00 98.50 82 LEU A C 1
ATOM 639 O O . LEU A 1 82 ? 0.882 -5.055 -14.973 1.00 98.50 82 LEU A O 1
ATOM 643 N N . PHE A 1 83 ? 2.796 -6.238 -14.884 1.00 98.69 83 PHE A N 1
ATOM 644 C CA . PHE A 1 83 ? 2.266 -7.343 -14.090 1.00 98.69 83 PHE A CA 1
ATOM 645 C C . PHE A 1 83 ? 2.513 -7.224 -12.579 1.00 98.69 83 PHE A C 1
ATOM 647 O O . PHE A 1 83 ? 1.846 -7.930 -11.835 1.00 98.69 83 PHE A O 1
ATOM 654 N N . HIS A 1 84 ? 3.424 -6.378 -12.088 1.00 98.50 84 HIS A N 1
ATOM 655 C CA . HIS A 1 84 ? 3.891 -6.475 -10.692 1.00 98.50 84 HIS A CA 1
ATOM 656 C C . HIS A 1 84 ? 2.777 -6.370 -9.635 1.00 98.50 84 HIS A C 1
ATOM 658 O O . HIS A 1 84 ? 2.815 -7.084 -8.636 1.00 98.50 84 HIS A O 1
ATOM 664 N N . ASP A 1 85 ? 1.736 -5.584 -9.917 1.00 98.38 85 ASP A N 1
ATOM 665 C CA . ASP A 1 85 ? 0.618 -5.330 -9.005 1.00 98.38 85 ASP A CA 1
ATOM 666 C C . ASP A 1 85 ? -0.656 -6.143 -9.324 1.00 98.38 85 ASP A C 1
ATOM 668 O O . ASP A 1 85 ? -1.650 -6.018 -8.607 1.00 98.38 85 ASP A O 1
ATOM 672 N N . VAL A 1 86 ? -0.680 -7.002 -10.360 1.00 98.25 86 VAL A N 1
ATOM 673 C CA . VAL A 1 86 ? -1.921 -7.708 -10.783 1.00 98.25 86 VAL A CA 1
ATOM 674 C C . VAL A 1 86 ? -2.470 -8.669 -9.731 1.00 98.25 86 VAL A C 1
ATOM 676 O O . VAL A 1 86 ? -3.664 -8.976 -9.743 1.00 98.25 86 VAL A O 1
ATOM 679 N N . GLY A 1 87 ? -1.612 -9.138 -8.825 1.00 97.69 87 GLY A N 1
ATOM 680 C CA . GLY A 1 87 ? -1.966 -9.988 -7.697 1.00 97.69 87 GLY A CA 1
ATOM 681 C C . GLY A 1 87 ? -2.625 -9.254 -6.530 1.00 97.69 87 GLY A C 1
ATOM 682 O O . GLY A 1 87 ? -3.141 -9.924 -5.633 1.00 97.69 87 GLY A O 1
ATOM 683 N N . LEU A 1 88 ? -2.661 -7.914 -6.528 1.00 97.81 88 LEU A N 1
ATOM 684 C CA . LEU A 1 88 ? -3.222 -7.155 -5.412 1.00 97.81 88 LEU A CA 1
ATOM 685 C C . LEU A 1 88 ? -4.736 -7.388 -5.252 1.00 97.81 88 LEU A C 1
ATOM 687 O O . LEU A 1 88 ? -5.481 -7.383 -6.238 1.00 97.81 88 LEU A O 1
ATOM 691 N N . PRO A 1 89 ? -5.224 -7.569 -4.018 1.00 97.50 89 PRO A N 1
ATOM 692 C CA . PRO A 1 89 ? -6.651 -7.608 -3.715 1.00 97.50 89 PRO A CA 1
ATOM 693 C C . PRO A 1 89 ? -7.251 -6.184 -3.696 1.00 97.50 89 PRO A C 1
ATOM 695 O O . PRO A 1 89 ? -6.506 -5.196 -3.794 1.00 97.50 89 PRO A O 1
ATOM 698 N N . PRO A 1 90 ? -8.584 -6.030 -3.549 1.00 97.44 90 PRO A N 1
ATOM 699 C CA . PRO A 1 90 ? -9.145 -4.732 -3.181 1.00 97.44 90 PRO A CA 1
ATOM 700 C C . PRO A 1 90 ? -8.479 -4.216 -1.900 1.00 97.44 90 PRO A C 1
ATOM 702 O O . PRO A 1 90 ? -8.147 -4.988 -0.999 1.00 97.44 90 PRO A O 1
ATOM 705 N N . PHE A 1 91 ? -8.309 -2.899 -1.807 1.00 97.25 91 PHE A N 1
ATOM 706 C CA . PHE A 1 91 ? -7.670 -2.224 -0.670 1.00 97.25 91 PHE A CA 1
ATOM 707 C C . PHE A 1 91 ? -6.170 -2.527 -0.530 1.00 97.25 91 PHE A C 1
ATOM 709 O O . PHE A 1 91 ? -5.579 -2.328 0.538 1.00 97.25 91 PHE A O 1
ATOM 716 N N . SER A 1 92 ? -5.532 -2.940 -1.632 1.00 93.12 92 SER A N 1
ATOM 717 C CA . SER A 1 92 ? -4.085 -3.140 -1.734 1.00 93.12 92 SER A CA 1
ATOM 718 C C . SER A 1 92 ? -3.551 -4.048 -0.609 1.00 93.12 92 SER A C 1
ATOM 720 O O . SER A 1 92 ? -4.112 -5.103 -0.335 1.00 93.12 92 SER A O 1
ATOM 722 N N . HIS A 1 93 ? -2.494 -3.643 0.097 1.00 93.88 93 HIS A N 1
ATOM 723 C CA . HIS A 1 93 ? -1.850 -4.469 1.122 1.00 93.88 93 HIS A CA 1
ATOM 724 C C . HIS A 1 93 ? -2.675 -4.629 2.413 1.00 93.88 93 HIS A C 1
ATOM 726 O O . HIS A 1 93 ? -2.203 -5.253 3.357 1.00 93.88 93 HIS A O 1
ATOM 732 N N . MET A 1 94 ? -3.876 -4.038 2.517 1.00 94.62 94 MET A N 1
ATOM 733 C CA . MET A 1 94 ? -4.666 -4.058 3.759 1.00 94.62 94 MET A CA 1
ATOM 734 C C . MET A 1 94 ? -5.131 -5.461 4.163 1.00 94.62 94 MET A C 1
ATOM 736 O O . MET A 1 94 ? -5.324 -5.707 5.349 1.00 94.62 94 MET A O 1
ATOM 740 N N . VAL A 1 95 ? -5.353 -6.340 3.187 1.00 93.31 95 VAL A N 1
ATOM 741 C CA . VAL A 1 95 ? -5.905 -7.694 3.382 1.00 93.31 95 VAL A CA 1
ATOM 742 C C . VAL A 1 95 ? -4.949 -8.786 2.923 1.00 93.31 95 VAL A C 1
ATOM 744 O O . VAL A 1 95 ? -5.317 -9.953 2.871 1.00 93.31 95 VAL A O 1
ATOM 747 N N . GLU A 1 96 ? -3.720 -8.414 2.578 1.00 93.38 96 GLU A N 1
ATOM 748 C CA . GLU A 1 96 ? -2.729 -9.343 2.046 1.00 93.38 96 GLU A CA 1
ATOM 749 C C . GLU A 1 96 ? -2.384 -10.452 3.048 1.00 93.38 96 GLU A C 1
ATOM 751 O O . GLU A 1 96 ? -2.222 -11.603 2.666 1.00 93.38 96 GLU A O 1
ATOM 756 N N . HIS A 1 97 ? -2.380 -10.146 4.347 1.00 93.81 97 HIS A N 1
ATOM 757 C CA . HIS A 1 97 ? -2.159 -11.136 5.407 1.00 93.81 97 HIS A CA 1
ATOM 758 C C . HIS A 1 97 ? -3.285 -12.168 5.555 1.00 93.81 97 HIS A C 1
ATOM 760 O O . HIS A 1 97 ? -3.107 -13.151 6.269 1.00 93.81 97 HIS A O 1
ATOM 766 N N . LEU A 1 98 ? -4.434 -11.943 4.913 1.00 95.06 98 LEU A N 1
ATOM 767 C CA . LEU A 1 98 ? -5.563 -12.878 4.878 1.00 95.06 98 LEU A CA 1
ATOM 768 C C . LEU A 1 98 ? -5.531 -13.777 3.634 1.00 95.06 98 LEU A C 1
ATOM 770 O O . LEU A 1 98 ? -6.302 -14.733 3.545 1.00 95.06 98 LEU A O 1
ATOM 774 N N . MET A 1 99 ? -4.671 -13.467 2.662 1.00 94.56 99 MET A N 1
ATOM 775 C CA . MET A 1 99 ? -4.529 -14.243 1.436 1.00 94.56 99 MET A CA 1
ATOM 776 C C . MET A 1 99 ? -3.692 -15.501 1.681 1.00 94.56 99 MET A C 1
ATOM 778 O O . MET A 1 99 ? -2.810 -15.543 2.537 1.00 94.56 99 MET A O 1
ATOM 782 N N . ARG A 1 100 ? -3.935 -16.542 0.878 1.00 91.75 100 ARG A N 1
ATOM 783 C CA . ARG A 1 100 ? -3.147 -17.789 0.920 1.00 91.75 100 ARG A CA 1
ATOM 784 C C . ARG A 1 100 ? -1.710 -17.621 0.434 1.00 91.75 100 ARG A C 1
ATOM 786 O O . ARG A 1 100 ? -0.852 -18.436 0.760 1.00 91.75 100 ARG A O 1
ATOM 793 N N . GLU A 1 101 ? -1.480 -16.609 -0.383 1.00 93.56 101 GLU A N 1
ATOM 794 C CA . GLU A 1 101 ? -0.191 -16.220 -0.937 1.00 93.56 101 GLU A CA 1
ATOM 795 C C . GLU A 1 101 ? -0.123 -14.692 -0.986 1.00 93.56 101 GLU A C 1
ATOM 797 O O . GLU A 1 101 ? -1.160 -14.032 -1.070 1.00 93.56 101 GLU A O 1
ATOM 802 N N . ASP A 1 102 ? 1.086 -14.138 -0.958 1.00 94.31 102 ASP A N 1
ATOM 803 C CA . ASP A 1 102 ? 1.287 -12.701 -1.122 1.00 94.31 102 ASP A CA 1
ATOM 804 C C . ASP A 1 102 ? 1.022 -12.238 -2.567 1.00 94.31 102 ASP A C 1
ATOM 806 O O . ASP A 1 102 ? 0.897 -13.029 -3.515 1.00 94.31 102 ASP A O 1
ATOM 810 N N . HIS A 1 103 ? 0.898 -10.921 -2.742 1.00 95.44 103 HIS A N 1
ATOM 811 C CA . HIS A 1 103 ? 0.593 -10.360 -4.056 1.00 95.44 103 HIS A CA 1
ATOM 812 C C . HIS A 1 103 ? 1.738 -10.563 -5.061 1.00 95.44 103 HIS A C 1
ATOM 814 O O . HIS A 1 103 ? 1.453 -10.710 -6.247 1.00 95.44 103 HIS A O 1
ATOM 820 N N . GLU A 1 104 ? 3.002 -10.617 -4.622 1.00 95.75 104 GLU A N 1
ATOM 821 C CA . GLU A 1 104 ? 4.161 -10.813 -5.506 1.00 95.75 104 GLU A CA 1
ATOM 822 C C . GLU A 1 104 ? 4.136 -12.214 -6.139 1.00 95.75 104 GLU A C 1
ATOM 824 O O . GLU A 1 104 ? 4.235 -12.359 -7.364 1.00 95.75 104 GLU A O 1
ATOM 829 N N . ALA A 1 105 ? 3.927 -13.255 -5.328 1.00 97.06 105 ALA A N 1
ATOM 830 C CA . ALA A 1 105 ? 3.789 -14.638 -5.771 1.00 97.06 105 ALA A CA 1
ATOM 831 C C . ALA A 1 105 ? 2.583 -14.806 -6.701 1.00 97.06 105 ALA A C 1
ATOM 833 O O . ALA A 1 105 ? 2.689 -15.441 -7.759 1.00 97.06 105 ALA A O 1
ATOM 834 N N . ARG A 1 106 ? 1.456 -14.173 -6.357 1.00 97.56 106 ARG A N 1
ATOM 835 C CA . ARG A 1 106 ? 0.252 -14.171 -7.192 1.00 97.56 106 ARG A CA 1
ATOM 836 C C . ARG A 1 106 ? 0.483 -13.473 -8.530 1.00 97.56 106 ARG A C 1
ATOM 838 O O . ARG A 1 106 ? 0.112 -14.029 -9.564 1.00 97.56 106 ARG A O 1
ATOM 845 N N . SER A 1 107 ? 1.125 -12.305 -8.539 1.00 98.25 107 SER A N 1
ATOM 846 C CA . SER A 1 107 ? 1.497 -11.573 -9.756 1.00 98.25 107 SER A CA 1
ATOM 847 C C . SER A 1 107 ? 2.421 -12.403 -10.647 1.00 98.25 107 SER A C 1
ATOM 849 O O . SER A 1 107 ? 2.186 -12.518 -11.852 1.00 98.25 107 SER A O 1
ATOM 851 N N . ALA A 1 108 ? 3.430 -13.056 -10.062 1.00 98.31 108 ALA A N 1
ATOM 852 C CA . ALA A 1 108 ? 4.336 -13.934 -10.792 1.00 98.31 108 ALA A CA 1
ATOM 853 C C . ALA A 1 108 ? 3.607 -15.141 -11.405 1.00 98.31 108 ALA A C 1
ATOM 855 O O . ALA A 1 108 ? 3.873 -15.484 -12.561 1.00 98.31 108 ALA A O 1
ATOM 856 N N . ARG A 1 109 ? 2.675 -15.776 -10.677 1.00 98.19 109 ARG A N 1
ATOM 857 C CA . ARG A 1 109 ? 1.861 -16.871 -11.227 1.00 98.19 109 ARG A CA 1
ATOM 858 C C . ARG A 1 109 ? 0.966 -16.382 -12.363 1.00 98.19 109 ARG A C 1
ATOM 860 O O . ARG A 1 109 ? 0.967 -16.992 -13.424 1.00 98.19 109 ARG A O 1
ATOM 867 N N . LEU A 1 110 ? 0.242 -15.280 -12.175 1.00 97.81 110 LEU A N 1
ATOM 868 C CA . LEU A 1 110 ? -0.660 -14.748 -13.200 1.00 97.81 110 LEU A CA 1
ATOM 869 C C . LEU A 1 110 ? 0.095 -14.392 -14.487 1.00 97.81 110 LEU A C 1
ATOM 871 O O . LEU A 1 110 ? -0.366 -14.723 -15.577 1.00 97.81 110 LEU A O 1
ATOM 875 N N . ALA A 1 111 ? 1.282 -13.790 -14.373 1.00 98.38 111 ALA A N 1
ATOM 876 C CA . ALA A 1 111 ? 2.147 -13.543 -15.524 1.00 98.38 111 ALA A CA 1
ATOM 877 C C . 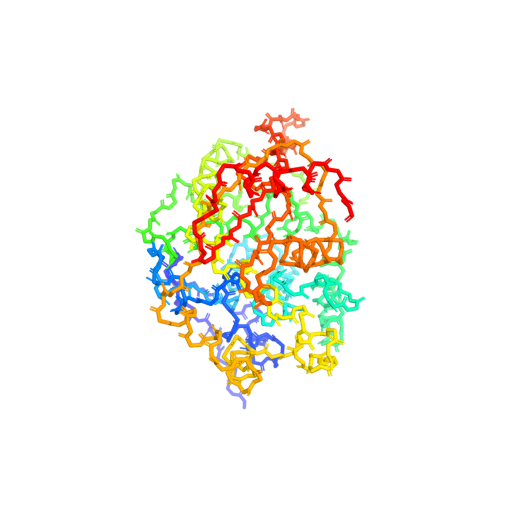ALA A 1 111 ? 2.553 -14.852 -16.228 1.00 98.38 111 ALA A C 1
ATOM 879 O O . ALA A 1 111 ? 2.520 -14.924 -17.455 1.00 98.38 111 ALA A O 1
ATOM 880 N N . TRP A 1 112 ? 2.901 -15.899 -15.470 1.00 98.25 112 TRP A N 1
ATOM 881 C CA . TRP A 1 112 ? 3.240 -17.214 -16.023 1.00 98.25 112 TRP A CA 1
ATOM 882 C C . TRP A 1 112 ? 2.069 -17.849 -16.777 1.00 98.25 112 TRP A C 1
ATOM 884 O O . TRP A 1 112 ? 2.234 -18.252 -17.929 1.00 98.25 112 TRP A O 1
ATOM 894 N N . ASP A 1 113 ? 0.890 -17.893 -16.154 1.00 98.12 113 ASP A N 1
ATOM 895 C CA . ASP A 1 113 ? -0.321 -18.506 -16.712 1.00 98.12 113 ASP A CA 1
ATOM 896 C C . ASP A 1 113 ? -0.770 -17.816 -18.011 1.00 98.12 113 ASP A C 1
ATOM 898 O O . ASP A 1 113 ? -1.328 -18.453 -18.903 1.00 98.12 113 ASP A O 1
ATOM 902 N N . LEU A 1 114 ? -0.473 -16.520 -18.145 1.00 97.38 114 LEU A N 1
ATOM 903 C CA . LEU A 1 114 ? -0.743 -15.712 -19.337 1.00 97.38 114 LEU A CA 1
ATOM 904 C C . LEU A 1 114 ? 0.372 -15.779 -20.399 1.00 97.38 114 LEU A C 1
ATOM 906 O O . LEU A 1 114 ? 0.261 -15.127 -21.434 1.00 97.38 114 LEU A O 1
ATOM 910 N N . GLY A 1 115 ? 1.430 -16.565 -20.177 1.00 97.69 115 GLY A N 1
ATOM 911 C CA . GLY A 1 115 ? 2.517 -16.784 -21.139 1.00 97.69 115 GLY A CA 1
ATOM 912 C C . GLY A 1 115 ? 3.718 -15.840 -21.008 1.00 97.69 115 GLY A C 1
ATOM 913 O O . GLY A 1 115 ? 4.644 -15.921 -21.814 1.00 97.69 115 GLY A O 1
ATOM 914 N N . TYR A 1 116 ? 3.768 -14.993 -19.979 1.00 97.56 116 TYR A N 1
ATOM 915 C CA . TYR A 1 116 ? 4.850 -14.033 -19.722 1.00 97.56 116 TYR A CA 1
ATOM 916 C C . TYR A 1 116 ? 5.884 -14.609 -18.742 1.00 97.56 116 TYR A C 1
ATOM 918 O O . TYR A 1 116 ? 6.129 -14.082 -17.654 1.00 97.56 116 TYR A O 1
ATOM 926 N N . SER A 1 117 ? 6.516 -15.722 -19.125 1.00 97.88 117 SER A N 1
ATOM 927 C CA . SER A 1 117 ? 7.428 -16.494 -18.261 1.00 97.88 117 SER A CA 1
ATOM 928 C C . SER A 1 117 ? 8.656 -15.710 -17.777 1.00 97.88 117 SER A C 1
ATOM 930 O O . SER A 1 117 ? 9.097 -15.881 -16.636 1.00 97.88 117 SER A O 1
ATOM 932 N N . ARG A 1 118 ? 9.199 -14.809 -18.605 1.00 98.06 118 ARG A N 1
ATOM 933 C CA . ARG A 1 118 ? 10.317 -13.941 -18.207 1.00 98.06 118 ARG A CA 1
ATOM 934 C C . ARG A 1 118 ? 9.897 -12.898 -17.176 1.00 98.06 118 ARG A C 1
ATOM 936 O O . ARG A 1 118 ? 10.557 -12.787 -16.145 1.00 98.06 118 ARG A O 1
ATOM 943 N N . ALA A 1 119 ? 8.761 -12.232 -17.391 1.00 98.06 119 ALA A N 1
ATOM 944 C CA . ALA A 1 119 ? 8.169 -11.328 -16.406 1.00 98.06 119 ALA A CA 1
ATOM 945 C C . ALA A 1 119 ? 7.902 -12.056 -15.079 1.00 98.06 119 ALA A C 1
ATOM 947 O O . ALA A 1 119 ? 8.320 -11.587 -14.027 1.00 98.06 119 ALA A O 1
ATOM 948 N N . SER A 1 120 ? 7.324 -13.260 -15.124 1.00 98.50 120 SER A N 1
ATOM 949 C CA . SER A 1 120 ? 7.139 -14.117 -13.944 1.00 98.50 120 SER A CA 1
ATOM 950 C C . SER A 1 120 ? 8.455 -14.415 -13.205 1.00 98.50 120 SER A C 1
ATOM 952 O O . SER A 1 120 ? 8.535 -14.324 -11.978 1.00 98.50 120 SER A O 1
ATOM 954 N N . THR A 1 121 ? 9.531 -14.711 -13.939 1.00 98.38 121 THR A N 1
ATOM 955 C CA . THR A 1 121 ? 10.856 -14.965 -13.346 1.00 98.38 121 THR A CA 1
ATOM 956 C C . THR A 1 121 ? 11.420 -13.711 -12.668 1.00 98.38 121 THR A C 1
ATOM 958 O O . THR A 1 121 ? 11.998 -13.813 -11.586 1.00 98.38 121 THR A O 1
ATOM 961 N N . ILE A 1 122 ? 11.216 -12.529 -13.260 1.00 98.50 122 ILE A N 1
ATOM 962 C CA . ILE A 1 122 ? 11.579 -11.236 -12.658 1.00 98.50 122 ILE A CA 1
ATOM 963 C C . ILE A 1 122 ? 10.775 -10.998 -11.378 1.00 98.50 122 ILE A C 1
ATOM 965 O O . ILE A 1 122 ? 11.373 -10.745 -10.333 1.00 98.50 122 ILE A O 1
ATOM 969 N N . LEU A 1 123 ? 9.451 -11.134 -11.437 1.00 98.25 123 LEU A N 1
ATOM 970 C CA . LEU A 1 123 ? 8.552 -10.892 -10.305 1.00 98.25 123 LEU A CA 1
ATOM 971 C C . LEU A 1 123 ? 8.786 -11.860 -9.143 1.00 98.25 123 LEU A C 1
ATOM 973 O O . LEU A 1 123 ? 8.718 -11.463 -7.991 1.00 98.25 123 LEU A O 1
ATOM 977 N N . SER A 1 124 ? 9.155 -13.109 -9.427 1.00 97.31 124 SER A N 1
ATOM 978 C CA . SER A 1 124 ? 9.479 -14.103 -8.393 1.00 97.31 124 SER A CA 1
ATOM 979 C C . SER A 1 124 ? 10.865 -13.939 -7.749 1.00 97.31 124 SER A C 1
ATOM 981 O O . SER A 1 124 ? 11.294 -14.813 -6.993 1.00 97.31 124 SER A O 1
ATOM 983 N N . GLY A 1 125 ? 11.612 -12.879 -8.080 1.00 96.75 125 GLY A N 1
ATOM 984 C CA . GLY A 1 125 ? 12.951 -12.640 -7.529 1.00 96.75 125 GLY A CA 1
ATOM 985 C C . GLY A 1 125 ? 14.058 -13.527 -8.114 1.00 96.75 125 GLY A C 1
ATOM 986 O O . GLY A 1 125 ? 15.178 -13.530 -7.606 1.00 96.75 125 GLY A O 1
ATOM 987 N N . LYS A 1 126 ? 13.771 -14.305 -9.165 1.00 96.69 126 LYS A N 1
ATOM 988 C CA . LYS A 1 126 ? 14.684 -15.318 -9.729 1.00 96.69 126 LYS A CA 1
ATOM 989 C C . LYS A 1 126 ? 15.483 -14.817 -10.934 1.00 96.69 126 LYS A C 1
ATOM 991 O O . LYS A 1 126 ? 16.224 -15.594 -11.535 1.00 96.69 126 LYS A O 1
ATOM 996 N N . HIS A 1 127 ? 15.345 -13.545 -11.303 1.00 96.88 127 HIS A N 1
ATOM 997 C CA . HIS A 1 127 ? 16.046 -12.939 -12.431 1.00 96.88 127 HIS A CA 1
ATOM 998 C C . HIS A 1 127 ? 17.046 -11.874 -11.968 1.00 96.88 127 HIS A C 1
ATOM 1000 O O . HIS A 1 127 ? 16.843 -11.194 -10.966 1.00 96.88 127 HIS A O 1
ATOM 1006 N N . HIS A 1 128 ? 18.107 -11.650 -12.746 1.00 95.56 128 HIS A N 1
ATOM 1007 C CA . HIS A 1 128 ? 19.096 -10.613 -12.432 1.00 95.56 128 HIS A CA 1
ATOM 1008 C C . HIS A 1 128 ? 18.526 -9.182 -12.484 1.00 95.56 128 HIS A C 1
ATOM 1010 O O . HIS A 1 128 ? 19.140 -8.276 -11.934 1.00 95.56 128 HIS A O 1
ATOM 1016 N N . LEU A 1 129 ? 17.358 -8.983 -13.109 1.00 97.25 129 LEU A N 1
ATOM 1017 C CA . LEU A 1 129 ? 16.643 -7.699 -13.159 1.00 97.25 129 LEU A CA 1
ATOM 1018 C C . LEU A 1 129 ? 15.606 -7.528 -12.038 1.00 97.25 129 LEU A C 1
ATOM 1020 O O . LEU A 1 129 ? 15.033 -6.451 -11.916 1.00 97.25 129 LEU A O 1
ATOM 1024 N N . SER A 1 130 ? 15.366 -8.545 -11.201 1.00 97.25 130 SER A N 1
ATOM 1025 C CA . SER A 1 130 ? 14.344 -8.492 -10.142 1.00 97.25 130 SER A CA 1
ATOM 1026 C C . SER A 1 130 ? 14.521 -7.305 -9.192 1.00 97.25 130 SER A C 1
ATOM 1028 O O . SER A 1 130 ? 13.537 -6.708 -8.768 1.00 97.25 130 SER A O 1
ATOM 1030 N N . TRP A 1 131 ? 15.765 -6.896 -8.926 1.00 96.06 131 TRP A N 1
ATOM 1031 C CA . TRP A 1 131 ? 16.062 -5.753 -8.056 1.00 96.06 131 TRP A CA 1
ATOM 1032 C C . TRP A 1 131 ? 15.533 -4.412 -8.589 1.00 96.06 131 TRP A C 1
ATOM 1034 O O . TRP A 1 131 ? 15.378 -3.472 -7.813 1.00 96.06 131 TRP A O 1
ATOM 1044 N N . MET A 1 132 ? 15.267 -4.306 -9.894 1.00 97.69 132 MET A N 1
ATOM 1045 C CA . MET A 1 132 ? 14.701 -3.100 -10.502 1.00 97.69 132 MET A CA 1
ATOM 1046 C C . MET A 1 132 ? 13.183 -3.016 -10.343 1.00 97.69 132 MET A C 1
ATOM 1048 O O . MET A 1 132 ? 12.621 -1.962 -10.613 1.00 97.69 132 MET A O 1
ATOM 1052 N N . ILE A 1 133 ? 12.522 -4.088 -9.898 1.00 97.69 133 ILE A N 1
ATOM 1053 C CA . ILE A 1 133 ? 11.081 -4.098 -9.614 1.00 97.69 133 ILE A CA 1
ATOM 1054 C C . ILE A 1 133 ? 10.818 -4.196 -8.111 1.00 97.69 133 ILE A C 1
ATOM 1056 O O . ILE A 1 133 ? 10.010 -3.428 -7.612 1.00 97.69 133 ILE A O 1
ATOM 1060 N N . SER A 1 134 ? 11.523 -5.078 -7.393 1.00 93.75 134 SER A N 1
ATOM 1061 C CA . SER A 1 134 ? 11.344 -5.281 -5.948 1.00 93.75 134 SER A CA 1
ATOM 1062 C C . SER A 1 134 ? 12.692 -5.205 -5.222 1.00 93.75 134 SER A C 1
ATOM 1064 O O . SER A 1 134 ? 13.501 -6.139 -5.230 1.00 93.75 134 SER A O 1
ATOM 1066 N N . SER A 1 135 ? 12.994 -4.042 -4.636 1.00 92.62 135 SER A N 1
ATOM 1067 C CA . SER A 1 135 ? 14.170 -3.807 -3.797 1.00 92.62 135 SER A CA 1
ATOM 1068 C C . SER A 1 135 ? 14.018 -2.617 -2.822 1.00 92.62 135 SER A C 1
ATOM 1070 O O . SER A 1 135 ? 12.944 -2.226 -2.371 1.00 92.62 135 SER A O 1
ATOM 1072 N N . GLY A 1 136 ? 15.151 -2.082 -2.351 1.00 89.56 136 GLY A N 1
ATOM 1073 C CA . GLY A 1 136 ? 15.206 -0.902 -1.488 1.00 89.56 136 GLY A CA 1
ATOM 1074 C C . GLY A 1 136 ? 14.709 0.373 -2.170 1.00 89.56 136 GLY A C 1
ATOM 1075 O O . GLY A 1 136 ? 14.047 1.199 -1.539 1.00 89.56 136 GLY A O 1
ATOM 1076 N N . ILE A 1 137 ? 15.111 0.520 -3.428 1.00 93.44 137 ILE A N 1
ATOM 1077 C CA . ILE A 1 137 ? 14.820 1.625 -4.329 1.00 93.44 137 ILE A CA 1
ATOM 1078 C C . ILE A 1 137 ? 14.875 1.051 -5.748 1.00 93.44 137 ILE A C 1
ATOM 1080 O O . ILE A 1 137 ? 15.934 0.677 -6.245 1.00 93.44 137 ILE A O 1
ATOM 1084 N N . ASP A 1 138 ? 13.708 0.952 -6.359 1.00 96.94 138 ASP A N 1
ATOM 1085 C CA . ASP A 1 138 ? 13.424 0.272 -7.620 1.00 96.94 138 ASP A CA 1
ATOM 1086 C C . ASP A 1 138 ? 12.496 1.159 -8.472 1.00 96.94 138 ASP A C 1
ATOM 1088 O O . ASP A 1 138 ? 12.220 2.312 -8.117 1.00 96.94 138 ASP A O 1
ATOM 1092 N N . LEU A 1 139 ? 12.058 0.656 -9.626 1.00 98.50 139 LEU A N 1
ATOM 1093 C CA . LEU A 1 139 ? 11.178 1.384 -10.536 1.00 98.50 139 LEU A CA 1
ATOM 1094 C C . LEU A 1 139 ? 9.756 1.548 -9.971 1.00 98.50 139 LEU A C 1
ATOM 1096 O O . LEU A 1 139 ? 9.160 2.602 -10.194 1.00 98.50 139 LEU A O 1
ATOM 1100 N N . ASP A 1 140 ? 9.242 0.571 -9.210 1.00 98.25 140 ASP A N 1
ATOM 1101 C CA . ASP A 1 140 ? 7.970 0.695 -8.475 1.00 98.25 140 ASP A CA 1
ATOM 1102 C C . ASP A 1 140 ? 8.040 1.909 -7.545 1.00 98.25 140 ASP A C 1
ATOM 1104 O O . ASP A 1 140 ? 7.335 2.904 -7.720 1.00 98.25 140 ASP A O 1
ATOM 1108 N N . ASN A 1 141 ? 8.981 1.902 -6.609 1.00 96.81 141 ASN A N 1
ATOM 1109 C CA . ASN A 1 141 ? 9.105 2.939 -5.603 1.00 96.81 141 ASN A CA 1
ATOM 1110 C C . ASN A 1 141 ? 9.496 4.308 -6.182 1.00 96.81 141 ASN A C 1
ATOM 1112 O O . ASN A 1 141 ? 9.210 5.338 -5.555 1.00 96.81 141 ASN A O 1
ATOM 1116 N N . ALA A 1 142 ? 10.173 4.346 -7.334 1.00 97.94 142 ALA A N 1
ATOM 1117 C CA . ALA A 1 142 ? 10.450 5.579 -8.067 1.00 97.94 142 ALA A CA 1
ATOM 1118 C C . ALA A 1 142 ? 9.163 6.224 -8.599 1.00 97.94 142 ALA A C 1
ATOM 1120 O O . ALA A 1 142 ? 9.016 7.443 -8.518 1.00 97.94 142 ALA A O 1
ATOM 1121 N N . ASP A 1 143 ? 8.220 5.430 -9.106 1.00 98.75 143 ASP A N 1
ATOM 1122 C CA . ASP A 1 143 ? 6.921 5.931 -9.545 1.00 98.75 143 ASP A CA 1
ATOM 1123 C C . ASP A 1 143 ? 5.993 6.199 -8.355 1.00 98.75 143 ASP A C 1
ATOM 1125 O O . ASP A 1 143 ? 5.507 7.316 -8.188 1.00 98.75 143 ASP A O 1
ATOM 1129 N N . ASN A 1 144 ? 5.789 5.202 -7.493 1.00 97.94 144 ASN A N 1
ATOM 1130 C CA . ASN A 1 144 ? 4.789 5.194 -6.430 1.00 97.94 144 ASN A CA 1
ATOM 1131 C C . ASN A 1 144 ? 4.905 6.425 -5.519 1.00 97.94 144 ASN A C 1
ATOM 1133 O O . ASN A 1 144 ? 3.930 7.146 -5.294 1.00 97.94 144 ASN A O 1
ATOM 1137 N N . VAL A 1 145 ? 6.122 6.744 -5.061 1.00 98.12 145 VAL A N 1
ATOM 1138 C CA . VAL A 1 145 ? 6.356 7.918 -4.207 1.00 98.12 145 VAL A CA 1
ATOM 1139 C C . VAL A 1 145 ? 5.988 9.207 -4.948 1.00 98.12 145 VAL A C 1
ATOM 1141 O O . VAL A 1 145 ? 5.243 10.027 -4.409 1.00 98.12 145 VAL A O 1
ATOM 1144 N N . ALA A 1 146 ? 6.477 9.408 -6.174 1.00 98.56 146 ALA A N 1
ATOM 1145 C CA . ALA A 1 146 ? 6.178 10.615 -6.944 1.00 98.56 146 ALA A CA 1
ATOM 1146 C C . ALA A 1 146 ? 4.683 10.724 -7.280 1.00 98.56 146 ALA A C 1
ATOM 1148 O O . ALA A 1 146 ? 4.072 11.779 -7.085 1.00 98.56 146 ALA A O 1
ATOM 1149 N N . ARG A 1 147 ? 4.067 9.623 -7.709 1.00 98.50 147 ARG A N 1
ATOM 1150 C CA . ARG A 1 147 ? 2.655 9.540 -8.079 1.00 98.50 147 ARG A CA 1
ATOM 1151 C C . ARG A 1 147 ? 1.742 9.815 -6.899 1.00 98.50 147 ARG A C 1
ATOM 1153 O O . ARG A 1 147 ? 0.773 10.564 -7.050 1.00 98.50 147 ARG A O 1
ATOM 1160 N N . PHE A 1 148 ? 2.037 9.270 -5.721 1.00 98.25 148 PHE A N 1
ATOM 1161 C CA . PHE A 1 148 ? 1.230 9.525 -4.531 1.00 98.25 148 PHE A CA 1
ATOM 1162 C C . PHE A 1 148 ? 1.366 10.979 -4.066 1.00 98.25 148 PHE A C 1
ATOM 1164 O O . PHE A 1 148 ? 0.370 11.601 -3.694 1.00 98.25 148 PHE A O 1
ATOM 1171 N N . LEU A 1 149 ? 2.566 11.564 -4.140 1.00 98.12 149 LEU A N 1
ATOM 1172 C CA . LEU A 1 149 ? 2.758 12.988 -3.852 1.00 98.12 149 LEU A CA 1
ATOM 1173 C C . LEU A 1 149 ? 1.888 13.862 -4.765 1.00 98.12 149 LEU A C 1
ATOM 1175 O O . LEU A 1 149 ? 1.140 14.699 -4.259 1.00 98.12 149 LEU A O 1
ATOM 1179 N N . VAL A 1 150 ? 1.922 13.617 -6.078 1.00 98.06 150 VAL A N 1
ATOM 1180 C CA . VAL A 1 150 ? 1.158 14.395 -7.068 1.00 98.06 150 VAL A CA 1
ATOM 1181 C C . VAL A 1 150 ? -0.341 14.177 -6.911 1.00 98.06 150 VAL A C 1
ATOM 1183 O O . VAL A 1 150 ? -1.104 15.135 -6.806 1.00 98.06 150 VAL A O 1
ATOM 1186 N N . THR A 1 151 ? -0.784 12.923 -6.880 1.00 97.25 151 THR A N 1
ATOM 1187 C CA . THR A 1 151 ? -2.211 12.596 -7.014 1.00 97.25 151 THR A CA 1
ATOM 1188 C C . THR A 1 151 ? -2.939 12.475 -5.684 1.00 97.25 151 THR A C 1
ATOM 1190 O O . THR A 1 151 ? -4.127 12.785 -5.624 1.00 97.25 151 THR A O 1
ATOM 1193 N N . GLY A 1 152 ? -2.237 12.087 -4.616 1.00 96.38 152 GLY A N 1
ATOM 1194 C CA . GLY A 1 152 ? -2.794 11.919 -3.276 1.00 96.38 152 GLY A CA 1
ATOM 1195 C C . GLY A 1 152 ? -2.604 13.115 -2.353 1.00 96.38 152 GLY A C 1
ATOM 1196 O O . GLY A 1 152 ? -3.492 13.387 -1.543 1.00 96.38 152 GLY A O 1
ATOM 1197 N N . LEU A 1 153 ? -1.493 13.847 -2.485 1.00 96.31 153 LEU A N 1
ATOM 1198 C CA . LEU A 1 153 ? -1.170 15.002 -1.633 1.00 96.31 153 LEU A CA 1
ATOM 1199 C C . LEU A 1 153 ? -1.160 16.346 -2.372 1.00 96.31 153 LEU A C 1
ATOM 1201 O O . LEU A 1 153 ? -0.869 17.359 -1.738 1.00 96.31 153 LEU A O 1
ATOM 1205 N N . ALA A 1 154 ? -1.467 16.370 -3.675 1.00 95.12 154 ALA A N 1
ATOM 1206 C CA . ALA A 1 154 ? -1.412 17.576 -4.509 1.00 95.12 154 ALA A CA 1
ATOM 1207 C C . ALA A 1 154 ? -0.071 18.331 -4.365 1.00 95.12 154 ALA A C 1
ATOM 1209 O O . ALA A 1 154 ? -0.024 19.557 -4.261 1.00 95.12 154 ALA A O 1
ATOM 1210 N N . SER A 1 155 ? 1.027 17.576 -4.311 1.00 95.75 155 SER A N 1
ATOM 1211 C CA . SER A 1 155 ? 2.383 18.065 -4.073 1.00 95.75 155 SER A CA 1
ATOM 1212 C C . SER A 1 155 ? 3.334 17.583 -5.164 1.00 95.75 155 SER A C 1
ATOM 1214 O O . SER A 1 155 ? 3.129 16.530 -5.758 1.00 95.75 155 SER A O 1
ATOM 1216 N N . SER A 1 156 ? 4.411 18.323 -5.412 1.00 95.69 156 SER A N 1
ATOM 1217 C CA . SER A 1 156 ? 5.410 17.935 -6.411 1.00 95.69 156 SER A CA 1
ATOM 1218 C C . SER A 1 156 ? 6.558 17.143 -5.778 1.00 95.69 156 SER A C 1
ATOM 1220 O O . SER A 1 156 ? 7.003 17.489 -4.671 1.00 95.69 156 SER A O 1
ATOM 1222 N N . PRO A 1 157 ? 7.079 16.104 -6.454 1.00 97.69 157 PRO A N 1
ATOM 1223 C CA . PRO A 1 157 ? 8.317 15.466 -6.041 1.00 97.69 157 PRO A CA 1
ATOM 1224 C C . PRO A 1 157 ? 9.506 16.423 -6.227 1.00 97.69 157 PRO A C 1
ATOM 1226 O O . PRO A 1 157 ? 9.538 17.252 -7.135 1.00 97.69 157 PRO A O 1
ATOM 1229 N N . SER A 1 158 ? 10.487 16.328 -5.336 1.00 97.31 158 SER A N 1
ATOM 1230 C CA . SER A 1 158 ? 11.770 17.029 -5.403 1.00 97.31 158 SER A CA 1
ATOM 1231 C C . SER A 1 158 ? 12.808 16.298 -6.266 1.00 97.31 158 SER A C 1
ATOM 1233 O O . SER A 1 158 ? 13.851 16.874 -6.600 1.00 97.31 158 SER A O 1
ATOM 1235 N N . TYR A 1 159 ? 12.535 15.046 -6.639 1.00 97.31 159 TYR A N 1
ATOM 1236 C CA . TYR A 1 159 ? 13.310 14.257 -7.597 1.00 97.31 159 TYR A CA 1
ATOM 1237 C C . TYR A 1 159 ? 12.526 14.020 -8.894 1.00 97.31 159 TYR A C 1
ATOM 1239 O O . TYR A 1 159 ? 11.308 14.157 -8.936 1.00 97.31 159 TYR A O 1
ATOM 1247 N N . ASP A 1 160 ? 13.257 13.659 -9.946 1.00 97.56 160 ASP A N 1
ATOM 1248 C CA . ASP A 1 160 ? 12.705 13.251 -11.238 1.00 97.56 160 ASP A CA 1
ATOM 1249 C C . ASP A 1 160 ? 12.763 11.713 -11.343 1.00 97.56 160 ASP A C 1
ATOM 1251 O O . ASP A 1 160 ? 13.870 11.161 -11.393 1.00 97.56 160 ASP A O 1
ATOM 1255 N N . PRO A 1 161 ? 11.618 11.003 -11.364 1.00 98.06 161 PRO A N 1
ATOM 1256 C CA . PRO A 1 161 ? 11.601 9.544 -11.459 1.00 98.06 161 PRO A CA 1
ATOM 1257 C C . PRO A 1 161 ? 12.300 9.005 -12.713 1.00 98.06 161 PRO A C 1
ATOM 1259 O O . PRO A 1 161 ? 12.973 7.981 -12.633 1.00 98.06 161 PRO A O 1
ATOM 1262 N N . ILE A 1 162 ? 12.240 9.719 -13.846 1.00 98.00 162 ILE A N 1
ATOM 1263 C CA . ILE A 1 162 ? 12.905 9.306 -15.092 1.00 98.00 162 ILE A CA 1
ATOM 1264 C C . ILE A 1 162 ? 14.421 9.358 -14.921 1.00 98.00 162 ILE A C 1
ATOM 1266 O O . ILE A 1 162 ? 15.135 8.444 -15.335 1.00 98.00 162 ILE A O 1
ATOM 1270 N N . ARG A 1 163 ? 14.941 10.413 -14.284 1.00 97.62 163 ARG A N 1
ATOM 1271 C CA . ARG A 1 163 ? 16.374 10.505 -13.976 1.00 97.62 163 ARG A CA 1
ATOM 1272 C C . ARG A 1 163 ? 16.810 9.436 -12.972 1.00 97.62 163 ARG A C 1
ATOM 1274 O O . ARG A 1 163 ? 17.944 8.975 -13.066 1.00 97.62 163 ARG A O 1
ATOM 1281 N N . LEU A 1 164 ? 15.948 9.060 -12.025 1.00 97.25 164 LEU A N 1
ATOM 1282 C CA . LEU A 1 164 ? 16.239 7.990 -11.069 1.00 97.25 164 LEU A CA 1
ATOM 1283 C C . LEU A 1 164 ? 16.291 6.629 -11.772 1.00 97.25 164 LEU A C 1
ATOM 1285 O O . LEU A 1 164 ? 17.241 5.889 -11.553 1.00 97.25 164 LEU A O 1
ATOM 1289 N N . ALA A 1 165 ? 15.340 6.335 -12.659 1.00 97.44 165 ALA A N 1
ATOM 1290 C CA . ALA A 1 165 ? 15.361 5.125 -13.477 1.00 97.44 165 ALA A CA 1
ATOM 1291 C C . ALA A 1 165 ? 16.629 5.065 -14.342 1.00 97.44 165 ALA A C 1
ATOM 1293 O O . ALA A 1 165 ? 17.429 4.146 -14.220 1.00 97.44 165 ALA A O 1
ATOM 1294 N N . LYS A 1 166 ? 16.917 6.124 -15.110 1.00 96.94 166 LYS A N 1
ATOM 1295 C CA . LYS A 1 166 ? 18.114 6.201 -15.969 1.00 96.94 166 LYS A CA 1
ATOM 1296 C C . LYS A 1 166 ? 19.445 6.139 -15.220 1.00 96.94 166 LYS A C 1
ATOM 1298 O O . LYS A 1 166 ? 20.475 5.934 -15.858 1.00 96.94 166 LYS A O 1
ATOM 1303 N N . SER A 1 167 ? 19.461 6.352 -13.904 1.00 96.00 167 SER A N 1
ATOM 1304 C CA . SER A 1 167 ? 20.680 6.174 -13.119 1.00 96.00 167 SER A CA 1
ATOM 1305 C C . SER A 1 167 ? 20.936 4.713 -12.744 1.00 96.00 167 SER A C 1
ATOM 1307 O O . SER A 1 167 ? 22.033 4.419 -12.284 1.00 96.00 167 SER A O 1
ATOM 1309 N N . MET A 1 168 ? 19.993 3.795 -12.960 1.00 96.31 168 MET A N 1
ATOM 1310 C CA . MET A 1 168 ? 20.156 2.361 -12.720 1.00 96.31 168 MET A CA 1
ATOM 1311 C C . MET A 1 168 ? 20.865 1.680 -13.901 1.00 96.31 168 MET A C 1
ATOM 1313 O O . MET A 1 168 ? 20.439 1.798 -15.049 1.00 96.31 168 MET A O 1
ATOM 1317 N N . ASP A 1 169 ? 21.937 0.935 -13.623 1.00 95.00 169 ASP A N 1
ATOM 1318 C CA . ASP A 1 169 ? 22.614 0.063 -14.592 1.00 95.00 169 ASP A CA 1
ATOM 1319 C C . ASP A 1 169 ? 22.187 -1.401 -14.344 1.00 95.00 169 ASP A C 1
ATOM 1321 O O . ASP A 1 169 ? 22.668 -2.018 -13.380 1.00 95.00 169 ASP A O 1
ATOM 1325 N N . PRO A 1 170 ? 21.300 -1.974 -15.187 1.00 92.88 170 PRO A N 1
ATOM 1326 C CA . PRO A 1 170 ? 20.820 -3.350 -15.035 1.00 92.88 170 PRO A CA 1
ATOM 1327 C C . PRO A 1 170 ? 21.940 -4.393 -15.121 1.00 92.88 170 PRO A C 1
ATOM 1329 O O . PRO A 1 170 ? 21.917 -5.379 -14.386 1.00 92.88 170 PRO A O 1
ATOM 1332 N N . GLY A 1 171 ? 22.941 -4.173 -15.981 1.00 91.69 171 GLY A N 1
ATOM 1333 C CA . GLY A 1 171 ? 24.016 -5.136 -16.227 1.00 91.69 171 GLY A CA 1
ATOM 1334 C C . GLY A 1 171 ? 25.002 -5.240 -15.065 1.00 91.69 171 GLY A C 1
ATOM 1335 O O . GLY A 1 171 ? 25.574 -6.301 -14.820 1.00 91.69 171 GLY A O 1
ATOM 1336 N N . ARG A 1 172 ? 25.198 -4.148 -14.320 1.00 90.31 172 ARG A N 1
ATOM 1337 C CA . ARG A 1 172 ? 26.110 -4.099 -13.162 1.00 90.31 172 ARG A CA 1
ATOM 1338 C C . ARG A 1 172 ? 25.407 -4.179 -11.804 1.00 90.31 172 ARG A C 1
ATOM 1340 O O . ARG A 1 172 ? 26.092 -4.372 -10.785 1.00 90.31 172 ARG A O 1
ATOM 1347 N N . GLY A 1 173 ? 24.085 -4.000 -11.775 1.00 92.50 173 GLY A N 1
ATOM 1348 C CA . GLY A 1 173 ? 23.290 -3.918 -10.550 1.00 92.50 173 GLY A CA 1
ATOM 1349 C C . GLY A 1 173 ? 23.726 -2.746 -9.669 1.00 92.50 173 GLY A C 1
ATOM 1350 O O . GLY A 1 173 ? 24.046 -2.941 -8.496 1.00 92.50 173 GLY A O 1
ATOM 1351 N N . CYS A 1 174 ? 23.875 -1.556 -10.255 1.00 92.50 174 CYS A N 1
ATOM 1352 C CA . CYS A 1 174 ? 24.411 -0.374 -9.574 1.00 92.50 174 CYS A CA 1
ATOM 1353 C C . CYS A 1 174 ? 23.725 0.922 -10.005 1.00 92.50 174 CYS A C 1
ATOM 1355 O O . CYS A 1 174 ? 22.976 0.958 -10.977 1.00 92.50 174 CYS A O 1
ATOM 1357 N N . PHE A 1 175 ? 24.032 1.997 -9.280 1.00 94.06 175 PHE A N 1
ATOM 1358 C CA . PHE A 1 175 ? 23.609 3.355 -9.595 1.00 94.06 175 PHE A CA 1
ATOM 1359 C C . PHE A 1 175 ? 24.777 4.181 -10.154 1.00 94.06 175 PHE A C 1
ATOM 1361 O O . PHE A 1 175 ? 25.873 4.206 -9.587 1.00 94.06 175 PHE A O 1
ATOM 1368 N N . LEU A 1 176 ? 24.518 4.891 -11.250 1.00 90.62 176 LEU A N 1
ATOM 1369 C CA . LEU A 1 176 ? 25.408 5.852 -11.904 1.00 90.62 176 LEU A CA 1
ATOM 1370 C C . LEU A 1 176 ? 25.446 7.192 -11.157 1.00 90.62 176 LEU A C 1
ATOM 1372 O O . LEU A 1 176 ? 26.486 7.837 -11.090 1.00 90.62 176 LEU A O 1
ATOM 1376 N N . ASP A 1 177 ? 24.313 7.607 -10.585 1.00 88.44 177 ASP A N 1
ATOM 1377 C CA . ASP A 1 177 ? 24.167 8.858 -9.838 1.00 88.44 177 ASP A CA 1
ATOM 1378 C C . ASP A 1 177 ? 23.314 8.628 -8.587 1.00 88.44 177 ASP A C 1
ATOM 1380 O O . ASP A 1 177 ? 22.111 8.372 -8.665 1.00 88.44 177 ASP A O 1
ATOM 1384 N N . THR A 1 178 ? 23.934 8.755 -7.413 1.00 88.88 178 THR A N 1
ATOM 1385 C CA . THR A 1 178 ? 23.264 8.587 -6.115 1.00 88.88 178 THR A CA 1
ATOM 1386 C C . THR A 1 178 ? 22.777 9.902 -5.508 1.00 88.88 178 THR A C 1
ATOM 1388 O O . THR A 1 178 ? 22.171 9.902 -4.436 1.00 88.88 178 THR A O 1
ATOM 1391 N N . SER A 1 179 ? 23.020 11.049 -6.152 1.00 90.81 179 SER A N 1
ATOM 1392 C CA . SER A 1 179 ? 22.527 12.344 -5.663 1.00 90.81 179 SER A CA 1
ATOM 1393 C C . SER A 1 179 ? 20.999 12.413 -5.689 1.00 90.81 179 SER A C 1
ATOM 1395 O O . SER A 1 179 ? 20.387 12.989 -4.787 1.00 90.81 179 SER A O 1
ATOM 1397 N N . ILE A 1 180 ? 20.375 11.760 -6.673 1.00 93.81 180 ILE A N 1
ATOM 1398 C CA . ILE A 1 180 ? 18.921 11.702 -6.816 1.00 93.81 180 ILE A CA 1
ATOM 1399 C C . ILE A 1 180 ? 18.248 10.801 -5.773 1.00 93.81 180 ILE A C 1
ATOM 1401 O O . ILE A 1 180 ? 17.163 11.128 -5.296 1.00 93.81 180 ILE A O 1
ATOM 1405 N N . VAL A 1 181 ? 18.935 9.749 -5.320 1.00 92.81 181 VAL A N 1
ATOM 1406 C CA . VAL A 1 181 ? 18.468 8.858 -4.243 1.00 92.81 181 VAL A CA 1
ATOM 1407 C C . VAL A 1 181 ? 18.203 9.650 -2.962 1.00 92.81 181 VAL A C 1
ATOM 1409 O O . VAL A 1 181 ? 17.187 9.448 -2.301 1.00 92.81 181 VAL A O 1
ATOM 1412 N N . LYS A 1 182 ? 19.085 10.598 -2.614 1.00 91.56 182 LYS A N 1
ATOM 1413 C CA . LYS A 1 182 ? 18.904 11.439 -1.418 1.00 91.56 182 LYS A CA 1
ATOM 1414 C C . LYS A 1 182 ? 17.613 12.257 -1.487 1.00 91.56 182 LYS A C 1
ATOM 1416 O O . LYS A 1 182 ? 16.936 12.398 -0.474 1.00 91.56 182 LYS A O 1
ATOM 1421 N N . LYS A 1 183 ? 17.263 12.776 -2.668 1.00 95.19 183 LYS A N 1
ATOM 1422 C CA . LYS A 1 183 ? 16.014 13.523 -2.876 1.00 95.19 183 LYS A CA 1
ATOM 1423 C C . LYS A 1 183 ? 14.792 12.608 -2.787 1.00 95.19 183 LYS A C 1
ATOM 1425 O O . LYS A 1 183 ? 13.846 12.938 -2.079 1.00 95.19 183 LYS A O 1
ATOM 1430 N N . TRP A 1 184 ? 14.856 11.429 -3.410 1.00 96.62 184 TRP A N 1
ATOM 1431 C CA . TRP A 1 184 ? 13.817 10.405 -3.271 1.00 96.62 184 TRP A CA 1
ATOM 1432 C C . TRP A 1 184 ? 13.597 10.013 -1.801 1.00 96.62 184 TRP A C 1
ATOM 1434 O O . TRP A 1 184 ? 12.456 9.949 -1.358 1.00 96.62 184 TRP A O 1
ATOM 1444 N N . LEU A 1 185 ? 14.657 9.854 -0.998 1.00 95.38 185 LEU A N 1
ATOM 1445 C CA . LEU A 1 185 ? 14.541 9.548 0.437 1.00 95.38 185 LEU A CA 1
ATOM 1446 C C . LEU A 1 185 ? 13.806 10.645 1.221 1.00 95.38 185 LEU A C 1
ATOM 1448 O O . LEU A 1 185 ? 12.992 10.329 2.090 1.00 95.38 185 LEU A O 1
ATOM 1452 N N . VAL A 1 186 ? 14.072 11.920 0.919 1.00 95.25 186 VAL A N 1
ATOM 1453 C CA . VAL A 1 186 ? 13.374 13.062 1.538 1.00 95.25 186 VAL A CA 1
ATOM 1454 C C . VAL A 1 186 ? 11.883 13.026 1.206 1.00 95.25 186 VAL A C 1
ATOM 1456 O O . VAL A 1 186 ? 11.043 13.130 2.101 1.00 95.25 186 VAL A O 1
ATOM 1459 N N . ASP A 1 187 ? 11.550 12.829 -0.065 1.00 97.25 187 ASP A N 1
ATOM 1460 C CA . ASP A 1 187 ? 10.169 12.758 -0.540 1.00 97.25 187 ASP A CA 1
ATOM 1461 C C . ASP A 1 187 ? 9.419 11.543 0.001 1.00 97.25 187 ASP A C 1
ATOM 1463 O O . ASP A 1 187 ? 8.261 11.654 0.410 1.00 97.25 187 ASP A O 1
ATOM 1467 N N . ARG A 1 188 ? 10.092 10.394 0.060 1.00 96.62 188 ARG A N 1
ATOM 1468 C CA . ARG A 1 188 ? 9.570 9.172 0.658 1.00 96.62 188 ARG A CA 1
ATOM 1469 C C . ARG A 1 188 ? 9.255 9.387 2.129 1.00 96.62 188 ARG A C 1
ATOM 1471 O O . ARG A 1 188 ? 8.155 9.052 2.556 1.00 96.62 188 ARG A O 1
ATOM 1478 N N . LYS A 1 189 ? 10.169 9.990 2.893 1.00 95.81 189 LYS A N 1
ATOM 1479 C CA . LYS A 1 189 ? 9.911 10.337 4.294 1.00 95.81 189 LYS A CA 1
ATOM 1480 C C . LYS A 1 189 ? 8.700 11.258 4.421 1.00 95.81 189 LYS A C 1
ATOM 1482 O O . LYS A 1 189 ? 7.793 10.959 5.186 1.00 95.81 189 LYS A O 1
ATOM 1487 N N . ARG A 1 190 ? 8.633 12.321 3.611 1.00 95.88 190 ARG A N 1
ATOM 1488 C CA . ARG A 1 190 ? 7.493 13.253 3.575 1.00 95.88 190 ARG A CA 1
ATOM 1489 C C . ARG A 1 190 ? 6.162 12.535 3.327 1.00 95.88 190 ARG A C 1
ATOM 1491 O O . ARG A 1 190 ? 5.188 12.809 4.024 1.00 95.88 190 ARG A O 1
ATOM 1498 N N . LEU A 1 191 ? 6.120 11.628 2.351 1.00 96.94 191 LEU A N 1
ATOM 1499 C CA . LEU A 1 191 ? 4.936 10.827 2.044 1.00 96.94 191 LEU A CA 1
ATOM 1500 C C . LEU A 1 191 ? 4.564 9.914 3.217 1.00 96.94 191 LEU A C 1
ATOM 1502 O O . LEU A 1 191 ? 3.433 9.948 3.701 1.00 96.94 191 LEU A O 1
ATOM 1506 N N . TYR A 1 192 ? 5.509 9.110 3.699 1.00 96.25 192 TYR A N 1
ATOM 1507 C CA . TYR A 1 192 ? 5.211 8.112 4.717 1.00 96.25 192 TYR A CA 1
ATOM 1508 C C . TYR A 1 192 ? 4.901 8.726 6.083 1.00 96.25 192 TYR A C 1
ATOM 1510 O O . TYR A 1 192 ? 4.035 8.190 6.765 1.00 96.25 192 TYR A O 1
ATOM 1518 N N . SER A 1 193 ? 5.454 9.888 6.446 1.00 94.88 193 SER A N 1
ATOM 1519 C CA . SER A 1 193 ? 5.032 10.596 7.667 1.00 94.88 193 SER A CA 1
ATOM 1520 C C . SER A 1 193 ? 3.559 11.013 7.600 1.00 94.88 193 SER A C 1
ATOM 1522 O O . SER A 1 193 ? 2.873 11.078 8.618 1.00 94.88 193 SER A O 1
ATOM 1524 N N . ARG A 1 194 ? 3.019 11.242 6.393 1.00 95.31 194 ARG A N 1
ATOM 1525 C CA . ARG A 1 194 ? 1.589 11.505 6.199 1.00 95.31 194 ARG A CA 1
ATOM 1526 C C . ARG A 1 194 ? 0.743 10.230 6.267 1.00 95.31 194 ARG A C 1
ATOM 1528 O O . ARG A 1 194 ? -0.360 10.285 6.815 1.00 95.31 194 ARG A O 1
ATOM 1535 N N . LEU A 1 195 ? 1.246 9.113 5.733 1.00 95.56 195 LEU A N 1
ATOM 1536 C CA . LEU A 1 195 ? 0.574 7.803 5.739 1.00 95.56 195 LEU A CA 1
ATOM 1537 C C . LEU A 1 195 ? 0.604 7.108 7.115 1.00 95.56 195 LEU A C 1
ATOM 1539 O O . LEU A 1 195 ? -0.314 6.360 7.437 1.00 95.56 195 LEU A O 1
ATOM 1543 N N . PHE A 1 196 ? 1.606 7.384 7.950 1.00 95.62 196 PHE A N 1
ATOM 1544 C CA . PHE A 1 196 ? 1.707 6.892 9.334 1.00 95.62 196 PHE A CA 1
ATOM 1545 C C . PHE A 1 196 ? 1.136 7.881 10.372 1.00 95.62 196 PHE A C 1
ATOM 1547 O O . PHE A 1 196 ? 1.186 7.652 11.586 1.00 95.62 196 PHE A O 1
ATOM 1554 N N . GLY A 1 197 ? 0.530 8.971 9.896 1.00 95.62 197 GLY A N 1
ATOM 1555 C CA . GLY A 1 197 ? -0.248 9.898 10.708 1.00 95.62 197 GLY A CA 1
ATOM 1556 C C . GLY A 1 197 ? -1.690 9.431 10.934 1.00 95.62 197 GLY A C 1
ATOM 1557 O O . GLY A 1 197 ? -2.227 8.606 10.189 1.00 95.62 197 GLY A O 1
ATOM 1558 N N . TRP A 1 198 ? -2.350 10.030 11.932 1.00 96.94 198 TRP A N 1
ATOM 1559 C CA . TRP A 1 198 ? -3.746 9.744 12.306 1.00 96.94 198 TRP A CA 1
ATOM 1560 C C . TRP A 1 198 ? -4.697 9.700 11.105 1.00 96.94 198 TRP A C 1
ATOM 1562 O O . TRP A 1 198 ? -5.500 8.782 10.974 1.00 96.94 198 TRP A O 1
ATOM 1572 N N . ALA A 1 199 ? -4.571 10.664 10.194 1.00 96.00 199 ALA A N 1
ATOM 1573 C CA . ALA A 1 199 ? -5.486 10.815 9.072 1.00 96.00 199 ALA A CA 1
ATOM 1574 C C . ALA A 1 199 ? -5.449 9.655 8.057 1.00 96.00 199 ALA A C 1
ATOM 1576 O O . ALA A 1 199 ? -6.363 9.552 7.257 1.00 96.00 199 ALA A O 1
ATOM 1577 N N . ASN A 1 200 ? -4.447 8.774 8.071 1.00 96.88 200 ASN A N 1
ATOM 1578 C CA . ASN A 1 200 ? -4.502 7.521 7.310 1.00 96.88 200 ASN A CA 1
ATOM 1579 C C . ASN A 1 200 ? -4.664 6.308 8.238 1.00 96.88 200 ASN A C 1
ATOM 1581 O O . ASN A 1 200 ? -5.484 5.438 7.961 1.00 96.88 200 ASN A O 1
ATOM 1585 N N . LEU A 1 201 ? -3.954 6.269 9.372 1.00 97.38 201 LEU A N 1
ATOM 1586 C CA . LEU A 1 201 ? -4.000 5.114 10.274 1.00 97.38 201 LEU A CA 1
ATOM 1587 C C . LEU A 1 201 ? -5.366 4.901 10.939 1.00 97.38 201 LEU A C 1
ATOM 1589 O O . LEU A 1 201 ? -5.756 3.755 11.144 1.00 97.38 201 LEU A O 1
ATOM 1593 N N . ALA A 1 202 ? -6.117 5.960 11.252 1.00 97.81 202 ALA A N 1
ATOM 1594 C CA . ALA A 1 202 ? -7.439 5.819 11.860 1.00 97.81 202 ALA A CA 1
ATOM 1595 C C . ALA A 1 202 ? -8.449 5.126 10.921 1.00 97.81 202 ALA A C 1
ATOM 1597 O O . ALA A 1 202 ? -8.987 4.090 11.319 1.00 97.81 202 ALA A O 1
ATOM 1598 N N . PRO A 1 203 ? -8.706 5.609 9.683 1.00 97.62 203 PRO A N 1
ATOM 1599 C CA . PRO A 1 203 ? -9.581 4.887 8.759 1.00 97.62 203 PRO A CA 1
ATOM 1600 C C . PRO A 1 203 ? -9.031 3.508 8.385 1.00 97.62 203 PRO A C 1
ATOM 1602 O O . PRO A 1 203 ? -9.814 2.565 8.297 1.00 97.62 203 PRO A O 1
ATOM 1605 N N . HIS A 1 204 ? -7.708 3.371 8.229 1.00 97.62 204 HIS A N 1
ATOM 1606 C CA . HIS A 1 204 ? -7.067 2.083 7.970 1.00 97.62 204 HIS A CA 1
ATOM 1607 C C . HIS A 1 204 ? -7.397 1.065 9.063 1.00 97.62 204 HIS A C 1
ATOM 1609 O O . HIS A 1 204 ? -7.896 -0.006 8.756 1.00 97.62 204 HIS A O 1
ATOM 1615 N N . SER A 1 205 ? -7.186 1.404 10.337 1.00 97.62 205 SER A N 1
ATOM 1616 C CA . SER A 1 205 ? -7.374 0.463 11.453 1.00 97.62 205 SER A CA 1
ATOM 1617 C C . SER A 1 205 ? -8.824 0.001 11.589 1.00 97.62 205 SER A C 1
ATOM 1619 O O . SER A 1 205 ? -9.079 -1.178 11.829 1.00 97.62 205 SER A O 1
ATOM 1621 N N . VAL A 1 206 ? -9.789 0.907 11.383 1.00 97.31 206 VAL A N 1
ATOM 1622 C CA . VAL A 1 206 ? -11.212 0.536 11.375 1.00 97.31 206 VAL A CA 1
ATOM 1623 C C . VAL A 1 206 ? -11.506 -0.426 10.231 1.00 97.31 206 VAL A C 1
ATOM 1625 O O . VAL A 1 206 ? -12.187 -1.426 10.432 1.00 97.31 206 VAL A O 1
ATOM 1628 N N . MET A 1 207 ? -11.009 -0.127 9.033 1.00 97.44 207 MET A N 1
ATOM 1629 C CA . MET A 1 207 ? -11.298 -0.919 7.846 1.00 97.44 207 MET A CA 1
ATOM 1630 C C . MET A 1 207 ? -10.639 -2.301 7.896 1.00 97.44 207 MET A C 1
ATOM 1632 O O . MET A 1 207 ? -11.324 -3.286 7.635 1.00 97.44 207 MET A O 1
ATOM 1636 N N . THR A 1 208 ? -9.381 -2.386 8.336 1.00 97.38 208 THR A N 1
ATOM 1637 C CA . THR A 1 208 ? -8.680 -3.647 8.620 1.00 97.38 208 THR A CA 1
ATOM 1638 C C . THR A 1 208 ? -9.489 -4.513 9.584 1.00 97.38 208 THR A C 1
ATOM 1640 O O . THR A 1 208 ? -9.850 -5.632 9.234 1.00 97.38 208 THR A O 1
ATOM 1643 N N . SER A 1 209 ? -9.911 -3.950 10.722 1.00 96.75 209 SER A N 1
ATOM 1644 C CA . SER A 1 209 ? -10.678 -4.694 11.734 1.00 96.75 209 SER A CA 1
ATOM 1645 C C . SER A 1 209 ? -12.034 -5.187 11.220 1.00 96.75 209 SER A C 1
ATOM 1647 O O . SER A 1 209 ? -12.501 -6.253 11.612 1.00 96.75 209 SER A O 1
ATOM 1649 N N . LEU A 1 210 ? -12.698 -4.421 10.344 1.00 96.25 210 LEU A N 1
ATOM 1650 C CA . LEU A 1 210 ? -13.952 -4.850 9.712 1.00 96.25 210 LEU A CA 1
ATOM 1651 C C . LEU A 1 210 ? -13.741 -6.025 8.754 1.00 96.25 210 LEU A C 1
ATOM 1653 O O . LEU A 1 210 ? -14.577 -6.925 8.715 1.00 96.25 210 LEU A O 1
ATOM 1657 N N . LEU A 1 211 ? -12.660 -5.992 7.974 1.00 97.12 211 LEU A N 1
ATOM 1658 C CA . LEU A 1 211 ? -12.334 -7.027 6.996 1.00 97.12 211 LEU A CA 1
ATOM 1659 C C . LEU A 1 211 ? -11.912 -8.323 7.692 1.00 97.12 211 LEU A C 1
ATOM 1661 O O . LEU A 1 211 ? -12.404 -9.386 7.333 1.00 97.12 211 LEU A O 1
ATOM 1665 N N . GLU A 1 212 ? -11.098 -8.241 8.740 1.00 96.69 212 GLU A N 1
ATOM 1666 C CA . GLU A 1 212 ? -10.689 -9.409 9.531 1.00 96.69 212 GLU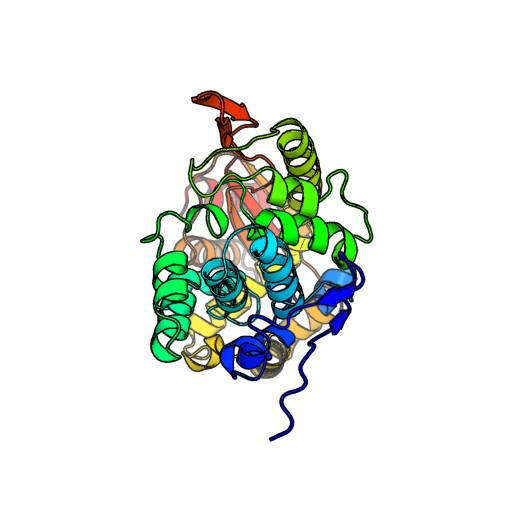 A CA 1
ATOM 1667 C C . GLU A 1 212 ? -11.870 -10.054 10.263 1.00 96.69 212 GLU A C 1
ATOM 1669 O O . GLU A 1 212 ? -12.007 -11.273 10.253 1.00 96.69 212 GLU A O 1
ATOM 1674 N N . ASP A 1 213 ? -12.782 -9.262 10.835 1.00 96.12 213 ASP A N 1
ATOM 1675 C CA . ASP A 1 213 ? -14.003 -9.799 11.448 1.00 96.12 213 ASP A CA 1
ATOM 1676 C C . ASP A 1 213 ? -14.898 -10.500 10.409 1.00 96.12 213 ASP A C 1
ATOM 1678 O O . ASP A 1 213 ? -15.452 -11.560 10.686 1.00 96.12 213 ASP A O 1
ATOM 1682 N N . MET A 1 214 ? -14.999 -9.961 9.186 1.00 96.44 214 MET A N 1
ATOM 1683 C CA . MET A 1 214 ? -15.707 -10.628 8.085 1.00 96.44 214 MET A CA 1
ATOM 1684 C C . MET A 1 214 ? -14.991 -11.896 7.599 1.00 96.44 214 MET A C 1
ATOM 1686 O O . MET A 1 214 ? -15.661 -12.852 7.212 1.00 96.44 214 MET A O 1
ATOM 1690 N N . PHE A 1 215 ? -13.659 -11.923 7.618 1.00 96.62 215 PHE A N 1
ATOM 1691 C CA . PHE A 1 215 ? -12.873 -13.113 7.295 1.00 96.62 215 PHE A CA 1
ATOM 1692 C C . PHE A 1 215 ? -13.102 -14.227 8.323 1.00 96.62 215 PHE A C 1
ATOM 1694 O O . PHE A 1 215 ? -13.414 -15.352 7.943 1.00 96.62 215 PHE A O 1
ATOM 1701 N N . ILE A 1 216 ? -13.060 -13.902 9.620 1.00 95.25 216 ILE A N 1
ATOM 1702 C CA . ILE A 1 216 ? -13.338 -14.849 10.715 1.00 95.25 216 ILE A CA 1
ATOM 1703 C C . ILE A 1 216 ? -14.762 -15.417 10.619 1.00 95.25 216 ILE A C 1
ATOM 1705 O O . ILE A 1 216 ? -14.981 -16.596 10.886 1.00 95.25 216 ILE A O 1
ATOM 1709 N N . GLU A 1 217 ? -15.738 -14.604 10.209 1.00 95.56 217 GLU A N 1
ATOM 1710 C CA . GLU A 1 217 ? -17.120 -15.049 9.979 1.00 95.56 217 GLU A CA 1
ATOM 1711 C C . GLU A 1 217 ? -17.306 -15.874 8.689 1.00 95.56 217 GLU A C 1
ATOM 1713 O O . GLU A 1 217 ? -18.421 -16.317 8.406 1.00 95.56 217 GLU A O 1
ATOM 1718 N N . GLY A 1 218 ? -16.252 -16.080 7.891 1.00 95.25 218 GLY A N 1
ATOM 1719 C CA . GLY A 1 218 ? -16.318 -16.796 6.615 1.00 95.25 218 GLY A CA 1
ATOM 1720 C C . GLY A 1 218 ? -17.069 -16.036 5.519 1.00 95.25 218 GLY A C 1
ATOM 1721 O O . GLY A 1 218 ? -17.573 -16.649 4.581 1.00 95.25 218 GLY A O 1
ATOM 1722 N N . ILE A 1 219 ? -17.193 -14.709 5.647 1.00 95.69 219 ILE A N 1
ATOM 1723 C CA . ILE A 1 219 ? -17.849 -13.846 4.655 1.00 95.69 219 ILE A CA 1
ATOM 1724 C C . ILE A 1 219 ? -16.878 -13.471 3.530 1.00 95.69 219 ILE A C 1
ATOM 1726 O O . ILE A 1 219 ? -17.313 -13.349 2.387 1.00 95.69 219 ILE A O 1
ATOM 1730 N N . LEU A 1 220 ? -15.593 -13.260 3.840 1.00 94.94 220 LEU A N 1
ATOM 1731 C CA . LEU A 1 220 ? -14.561 -13.046 2.821 1.00 94.94 220 LEU A CA 1
ATOM 1732 C C . LEU A 1 220 ? -14.058 -14.404 2.321 1.00 94.94 220 LEU A C 1
ATOM 1734 O O . LEU A 1 220 ? -13.436 -15.145 3.078 1.00 94.94 220 LEU A O 1
ATOM 1738 N N . ASP A 1 221 ? -14.342 -14.721 1.060 1.00 90.94 221 ASP A N 1
ATOM 1739 C CA . ASP A 1 221 ? -13.859 -15.919 0.372 1.00 90.94 221 ASP A CA 1
ATOM 1740 C C . ASP A 1 221 ? -12.755 -15.578 -0.645 1.00 90.94 221 ASP A C 1
ATOM 1742 O O . ASP A 1 221 ? -12.369 -14.422 -0.806 1.00 90.94 221 ASP A O 1
ATOM 1746 N N . GLU A 1 222 ? -12.238 -16.584 -1.355 1.00 91.56 222 GLU A N 1
ATOM 1747 C CA . GLU A 1 222 ? -11.184 -16.381 -2.363 1.00 91.56 222 GLU A CA 1
ATOM 1748 C C . GLU A 1 222 ? -11.589 -15.385 -3.462 1.00 91.56 222 GLU A C 1
ATOM 1750 O O . GLU A 1 222 ? -10.748 -14.639 -3.964 1.00 91.56 222 GLU A O 1
ATOM 1755 N N . ALA A 1 223 ? -12.881 -15.313 -3.804 1.00 94.50 223 ALA A N 1
ATOM 1756 C CA . ALA A 1 223 ? -13.368 -14.411 -4.844 1.00 94.50 223 ALA A CA 1
ATOM 1757 C C . ALA A 1 223 ? -13.263 -12.935 -4.431 1.00 94.50 223 ALA A C 1
ATOM 1759 O O . ALA A 1 223 ? -13.147 -12.065 -5.295 1.00 94.50 223 ALA A O 1
ATOM 1760 N N . PHE A 1 224 ? -13.251 -12.631 -3.128 1.00 96.50 224 PHE A N 1
ATOM 1761 C CA . PHE A 1 224 ? -12.987 -11.279 -2.637 1.00 96.50 224 PHE A CA 1
ATOM 1762 C C . PHE A 1 224 ? -11.625 -10.754 -3.107 1.00 96.50 224 PHE A C 1
ATOM 1764 O O . PHE A 1 224 ? -11.507 -9.586 -3.474 1.00 96.50 224 PHE A O 1
ATOM 1771 N N . PHE A 1 225 ? -10.598 -11.604 -3.165 1.00 95.94 225 PHE A N 1
ATOM 1772 C CA . PHE A 1 225 ? -9.251 -11.179 -3.552 1.00 95.94 225 PHE A CA 1
ATOM 1773 C C . PHE A 1 225 ? -9.114 -10.874 -5.052 1.00 95.94 225 PHE A C 1
ATOM 1775 O O . PHE A 1 225 ? -8.092 -10.327 -5.473 1.00 95.94 225 PHE A O 1
ATOM 1782 N N . ASP A 1 226 ? -10.117 -11.207 -5.865 1.00 96.00 226 ASP A N 1
ATOM 1783 C CA . ASP A 1 226 ? -10.234 -10.834 -7.281 1.00 96.00 226 ASP A CA 1
ATOM 1784 C C . ASP A 1 226 ? -11.114 -9.590 -7.506 1.00 96.00 226 ASP A C 1
ATOM 1786 O O . ASP A 1 226 ? -11.294 -9.165 -8.645 1.00 96.00 226 ASP A O 1
ATOM 1790 N N . MET A 1 227 ? -11.647 -8.967 -6.450 1.00 97.81 227 MET A N 1
ATOM 1791 C CA . MET A 1 227 ? -12.494 -7.776 -6.566 1.00 97.81 227 MET A CA 1
ATOM 1792 C C . MET A 1 227 ? -11.695 -6.487 -6.820 1.00 97.81 227 MET A C 1
ATOM 1794 O O . MET A 1 227 ? -10.473 -6.415 -6.668 1.00 97.81 227 MET A O 1
ATOM 1798 N N . THR A 1 228 ? -12.421 -5.444 -7.205 1.00 98.12 228 THR A N 1
ATOM 1799 C CA . THR A 1 228 ? -12.017 -4.033 -7.178 1.00 98.12 228 THR A CA 1
ATOM 1800 C C . THR A 1 228 ? -12.380 -3.378 -5.841 1.00 98.12 228 THR A C 1
ATOM 1802 O O . THR A 1 228 ? -13.184 -3.911 -5.070 1.00 98.12 228 THR A O 1
ATOM 1805 N N . ASP A 1 229 ? -11.845 -2.186 -5.564 1.00 97.88 229 ASP A N 1
ATOM 1806 C CA . ASP A 1 229 ? -12.157 -1.444 -4.337 1.00 97.88 229 ASP A CA 1
ATOM 1807 C C . ASP A 1 229 ? -13.664 -1.199 -4.188 1.00 97.88 229 ASP A C 1
ATOM 1809 O O . ASP A 1 229 ? -14.205 -1.369 -3.097 1.00 97.88 229 ASP A O 1
ATOM 1813 N N . GLU A 1 230 ? -14.358 -0.827 -5.272 1.00 97.12 230 GLU A N 1
ATOM 1814 C CA . GLU A 1 230 ? -15.803 -0.550 -5.253 1.00 97.12 230 GLU A CA 1
ATOM 1815 C C . GLU A 1 230 ? -16.647 -1.804 -4.984 1.00 97.12 230 GLU A C 1
ATOM 1817 O O . GLU A 1 230 ? -17.640 -1.741 -4.254 1.00 97.12 230 GLU A O 1
ATOM 1822 N N . GLU A 1 231 ? -16.236 -2.961 -5.497 1.00 97.81 231 GLU A N 1
ATOM 1823 C CA . GLU A 1 231 ? -16.889 -4.241 -5.202 1.00 97.81 231 GLU A CA 1
ATOM 1824 C C . GLU A 1 231 ? -16.680 -4.650 -3.738 1.00 97.81 231 GLU A C 1
ATOM 1826 O O . GLU A 1 231 ? -17.654 -4.958 -3.041 1.00 97.81 231 GLU A O 1
ATOM 1831 N N . GLY A 1 232 ? -15.448 -4.548 -3.223 1.00 97.06 232 GLY A N 1
ATOM 1832 C CA . GLY A 1 232 ? -15.154 -4.810 -1.809 1.00 97.06 232 GLY A CA 1
ATOM 1833 C C . GLY A 1 232 ? -15.926 -3.869 -0.876 1.00 97.06 232 GLY A C 1
ATOM 1834 O O . GLY A 1 232 ? -16.457 -4.259 0.166 1.00 97.06 232 GLY A O 1
ATOM 1835 N N . ILE A 1 233 ? -16.085 -2.616 -1.289 1.00 96.81 233 ILE A N 1
ATOM 1836 C CA . ILE A 1 233 ? -16.910 -1.613 -0.622 1.00 96.81 233 ILE A CA 1
ATOM 1837 C C . ILE A 1 233 ? -18.386 -2.019 -0.589 1.00 96.81 233 ILE A C 1
ATOM 1839 O O . ILE A 1 233 ? -19.058 -1.828 0.430 1.00 96.81 233 ILE A O 1
ATOM 1843 N N . ALA A 1 234 ? -18.917 -2.527 -1.702 1.00 97.00 234 ALA A N 1
ATOM 1844 C CA . ALA A 1 234 ? -20.316 -2.904 -1.812 1.00 97.00 234 ALA A CA 1
ATOM 1845 C C . ALA A 1 234 ? -20.600 -4.097 -0.894 1.00 97.00 234 ALA A C 1
ATOM 1847 O O . ALA A 1 234 ? -21.648 -4.147 -0.241 1.00 97.00 234 ALA A O 1
ATOM 1848 N N . MET A 1 235 ? -19.629 -5.004 -0.769 1.00 96.44 235 MET A N 1
ATOM 1849 C CA . MET A 1 235 ? -19.647 -6.097 0.196 1.00 96.44 235 MET A CA 1
ATOM 1850 C C . MET A 1 235 ? -19.658 -5.576 1.643 1.00 96.44 235 MET A C 1
ATOM 1852 O O . MET A 1 235 ? -20.552 -5.930 2.417 1.00 96.44 235 MET A O 1
ATOM 1856 N N . LEU A 1 236 ? -18.764 -4.647 2.000 1.00 95.81 236 LEU A N 1
ATOM 1857 C CA . LEU A 1 236 ? -18.752 -4.000 3.321 1.00 95.81 236 LEU A CA 1
ATOM 1858 C C . LEU A 1 236 ? -20.072 -3.272 3.631 1.00 95.81 236 LEU A C 1
ATOM 1860 O O . LEU A 1 236 ? -20.592 -3.364 4.742 1.00 95.81 236 LEU A O 1
ATOM 1864 N N . LEU A 1 237 ? -20.674 -2.579 2.662 1.00 96.44 237 LEU A N 1
ATOM 1865 C CA . LEU A 1 237 ? -21.976 -1.918 2.832 1.00 96.44 237 LEU A CA 1
ATOM 1866 C C . LEU A 1 237 ? -23.130 -2.908 3.031 1.00 96.44 237 LEU A C 1
ATOM 1868 O O . LEU A 1 237 ? -24.112 -2.576 3.704 1.00 96.44 237 LEU A O 1
ATOM 1872 N N . ARG A 1 238 ? -23.026 -4.115 2.468 1.00 96.69 238 ARG A N 1
ATOM 1873 C CA . ARG A 1 238 ? -24.012 -5.188 2.636 1.00 96.69 238 ARG A CA 1
ATOM 1874 C C . ARG A 1 238 ? -23.937 -5.809 4.031 1.00 96.69 238 ARG A C 1
ATOM 1876 O O . ARG A 1 238 ? -24.978 -5.972 4.660 1.00 96.69 238 ARG A O 1
ATOM 1883 N N . HIS A 1 239 ? -22.732 -6.092 4.527 1.00 95.69 239 HIS A N 1
ATOM 1884 C CA . HIS A 1 239 ? -22.522 -6.863 5.763 1.00 95.69 239 HIS A CA 1
ATOM 1885 C C . HIS A 1 239 ? -22.201 -6.017 7.005 1.00 95.69 239 HIS A C 1
ATOM 1887 O O . HIS A 1 239 ? -22.424 -6.458 8.132 1.00 95.69 239 HIS A O 1
ATOM 1893 N N . ARG A 1 240 ? -21.692 -4.793 6.826 1.00 94.75 240 ARG A N 1
ATOM 1894 C CA . ARG A 1 240 ? -21.231 -3.881 7.892 1.00 94.75 240 ARG A CA 1
ATOM 1895 C C . ARG A 1 240 ? -21.733 -2.444 7.687 1.00 94.75 240 ARG A C 1
ATOM 1897 O O . ARG A 1 240 ? -21.075 -1.478 8.080 1.00 94.75 240 ARG A O 1
ATOM 1904 N N . ARG A 1 241 ? -22.943 -2.287 7.125 1.00 92.81 241 ARG A N 1
ATOM 1905 C CA . ARG A 1 241 ? -23.552 -1.004 6.704 1.00 92.81 241 ARG A CA 1
ATOM 1906 C C . ARG A 1 241 ? -23.315 0.163 7.662 1.00 92.81 241 ARG A C 1
ATOM 1908 O O . ARG A 1 241 ? -22.840 1.209 7.239 1.00 92.81 241 ARG A O 1
ATOM 1915 N N . ARG A 1 242 ? -23.653 0.005 8.949 1.00 92.94 242 ARG A N 1
ATOM 1916 C CA . ARG A 1 242 ? -23.551 1.092 9.943 1.00 92.94 242 ARG A CA 1
ATOM 1917 C C . ARG A 1 242 ? -22.115 1.608 10.076 1.00 92.94 242 ARG A C 1
ATOM 1919 O O . ARG A 1 242 ? -21.910 2.816 10.110 1.00 92.94 242 ARG A O 1
ATOM 1926 N N . ARG A 1 243 ? -21.137 0.701 10.143 1.00 93.31 243 ARG A N 1
ATOM 1927 C CA . ARG A 1 243 ? -19.716 1.038 10.312 1.00 93.31 243 ARG A CA 1
ATOM 1928 C C . ARG A 1 243 ? -19.126 1.608 9.029 1.00 93.31 243 ARG A C 1
ATOM 1930 O O . ARG A 1 243 ? -18.457 2.635 9.075 1.00 93.31 243 ARG A O 1
ATOM 1937 N N . MET A 1 244 ? -19.469 1.020 7.887 1.00 95.19 244 MET A N 1
ATOM 1938 C CA . MET A 1 244 ? -19.029 1.540 6.598 1.00 95.19 244 MET A CA 1
ATOM 1939 C C . MET A 1 244 ? -19.596 2.944 6.321 1.00 95.19 244 MET A C 1
ATOM 1941 O O . MET A 1 244 ? -18.863 3.836 5.904 1.00 95.19 244 MET A O 1
ATOM 1945 N N . ASN A 1 245 ? -20.869 3.195 6.646 1.00 94.81 245 ASN A N 1
ATOM 1946 C CA . ASN A 1 245 ? -21.466 4.531 6.542 1.00 94.81 245 ASN A CA 1
ATOM 1947 C C . ASN A 1 245 ? -20.781 5.555 7.457 1.00 94.81 245 ASN A C 1
ATOM 1949 O O . ASN A 1 245 ? -20.646 6.713 7.066 1.00 94.81 245 ASN A O 1
ATOM 1953 N N . ALA A 1 246 ? -20.328 5.149 8.648 1.00 94.62 246 ALA A N 1
ATOM 1954 C CA . ALA A 1 246 ? -19.557 6.022 9.530 1.00 94.62 246 ALA A CA 1
ATOM 1955 C C . ALA A 1 246 ? -18.226 6.440 8.877 1.00 94.62 246 ALA A C 1
ATOM 1957 O O . ALA A 1 246 ? -17.926 7.632 8.845 1.00 94.62 246 ALA A O 1
ATOM 1958 N N . LEU A 1 247 ? -17.486 5.496 8.275 1.00 95.38 247 LEU A N 1
ATOM 1959 C CA . LEU A 1 247 ? -16.249 5.790 7.535 1.00 95.38 247 LEU A CA 1
ATOM 1960 C C . LEU A 1 247 ? -16.494 6.742 6.359 1.00 95.38 247 LEU A C 1
ATOM 1962 O O . LEU A 1 247 ? -15.804 7.750 6.223 1.00 95.38 247 LEU A O 1
ATOM 1966 N N . LEU A 1 248 ? -17.511 6.463 5.541 1.00 95.94 248 LEU A N 1
ATOM 1967 C CA . LEU A 1 248 ? -17.863 7.296 4.383 1.00 95.94 248 LEU A CA 1
ATOM 1968 C C . LEU A 1 248 ? -18.330 8.704 4.779 1.00 95.94 248 LEU A C 1
ATOM 1970 O O . LEU A 1 248 ? -18.145 9.653 4.018 1.00 95.94 248 LEU A O 1
ATOM 1974 N N . SER A 1 249 ? -18.894 8.849 5.979 1.00 96.06 249 SER A N 1
ATOM 1975 C CA . SER A 1 249 ? -19.321 10.140 6.536 1.00 96.06 249 SER A CA 1
ATOM 1976 C C . SER A 1 249 ? -18.201 10.888 7.268 1.00 96.06 249 SER A C 1
ATOM 1978 O O . SER A 1 249 ? -18.444 11.962 7.810 1.00 96.06 249 SER A O 1
ATOM 1980 N N . GLY A 1 250 ? -16.984 10.338 7.318 1.00 95.94 250 GLY A N 1
ATOM 1981 C CA . GLY A 1 250 ? -15.848 10.970 7.989 1.00 95.94 250 GLY A CA 1
ATOM 1982 C C . GLY A 1 250 ? -15.815 10.797 9.513 1.00 95.94 250 GLY A C 1
ATOM 1983 O O . GLY A 1 250 ? -15.135 11.555 10.204 1.00 95.94 250 GLY A O 1
ATOM 1984 N N . HIS A 1 251 ? -16.555 9.835 10.069 1.00 96.75 251 HIS A N 1
ATOM 1985 C CA . HIS A 1 251 ? -16.572 9.572 11.506 1.00 96.75 251 HIS A CA 1
ATOM 1986 C C . HIS A 1 251 ? -15.477 8.570 11.903 1.00 96.75 251 HIS A C 1
ATOM 1988 O O . HIS A 1 251 ? -15.682 7.352 11.891 1.00 96.75 251 HIS A O 1
ATOM 1994 N N . PHE A 1 252 ? -14.312 9.094 12.288 1.00 97.12 252 PHE A N 1
ATOM 1995 C CA . PHE A 1 252 ? -13.123 8.305 12.630 1.00 97.12 252 PHE A CA 1
ATOM 1996 C C . PHE A 1 252 ? -12.820 8.301 14.135 1.00 97.12 252 PHE A C 1
ATOM 1998 O O . PHE A 1 252 ? -13.124 9.281 14.827 1.00 97.12 252 PHE A O 1
ATOM 2005 N N . PRO A 1 253 ? -12.207 7.222 14.653 1.00 97.50 253 PRO A N 1
ATOM 2006 C CA . PRO A 1 253 ? -11.779 7.160 16.042 1.00 97.50 253 PRO A CA 1
ATOM 2007 C C . PRO A 1 253 ? -10.586 8.098 16.290 1.00 97.50 253 PRO A C 1
ATOM 2009 O O . PRO A 1 253 ? -9.830 8.454 15.381 1.00 97.50 253 PRO A O 1
ATOM 2012 N N . ARG A 1 254 ? -10.411 8.518 17.542 1.00 97.56 254 ARG A N 1
ATOM 2013 C CA . ARG A 1 254 ? -9.300 9.375 17.972 1.00 97.56 254 ARG A CA 1
ATOM 2014 C C . ARG A 1 254 ? -8.120 8.523 18.389 1.00 97.56 254 ARG A C 1
ATOM 2016 O O . ARG A 1 254 ? -8.315 7.501 19.033 1.00 97.56 254 ARG A O 1
ATOM 2023 N N . GLU A 1 255 ? -6.916 8.979 18.076 1.00 98.25 255 GLU A N 1
ATOM 2024 C CA . GLU A 1 255 ? -5.700 8.411 18.656 1.00 98.25 255 GLU A CA 1
ATOM 2025 C C . GLU A 1 255 ? -5.671 8.698 20.161 1.00 98.25 255 GLU A C 1
ATOM 2027 O O . GLU A 1 255 ? -5.845 9.846 20.579 1.00 98.25 255 GLU A O 1
ATOM 2032 N N . VAL A 1 256 ? -5.483 7.657 20.971 1.00 98.31 256 VAL A N 1
ATOM 2033 C CA . VAL A 1 256 ? -5.412 7.772 22.438 1.00 98.31 256 VAL A CA 1
ATOM 2034 C C . VAL A 1 256 ? -4.092 7.284 23.011 1.00 98.31 256 VAL A C 1
ATOM 2036 O O . VAL A 1 256 ? -3.719 7.695 24.108 1.00 98.31 256 VAL A O 1
ATOM 2039 N N . LEU A 1 257 ? -3.374 6.436 22.274 1.00 97.88 257 LEU A N 1
ATOM 2040 C CA . LEU A 1 257 ? -2.084 5.896 22.677 1.00 97.88 257 LEU A CA 1
ATOM 2041 C C . LEU A 1 257 ? -1.211 5.669 21.443 1.00 97.88 257 LEU A C 1
ATOM 2043 O O . LEU A 1 257 ? -1.681 5.120 20.450 1.00 97.88 257 LEU A O 1
ATOM 2047 N N . ARG A 1 258 ? 0.063 6.050 21.539 1.00 97.25 258 ARG A N 1
ATOM 2048 C CA . ARG A 1 258 ? 1.102 5.782 20.542 1.00 97.25 258 ARG A CA 1
ATOM 2049 C C . ARG A 1 258 ? 2.364 5.324 21.255 1.00 97.25 258 ARG A C 1
ATOM 2051 O O . ARG A 1 258 ? 2.833 6.018 22.155 1.00 97.25 258 ARG A O 1
ATOM 2058 N N . LEU A 1 259 ? 2.880 4.166 20.861 1.00 95.75 259 LEU A N 1
ATOM 2059 C CA . LEU A 1 259 ? 4.077 3.540 21.415 1.00 95.75 259 LEU A CA 1
ATOM 2060 C C . LEU A 1 259 ? 5.040 3.187 20.284 1.00 95.75 259 LEU A C 1
ATOM 2062 O O . LEU A 1 259 ? 4.610 2.751 19.217 1.00 95.75 259 LEU A O 1
ATOM 2066 N N . GLU A 1 260 ? 6.333 3.358 20.538 1.00 94.75 260 GLU A N 1
ATOM 2067 C CA . GLU A 1 260 ? 7.410 3.015 19.609 1.00 94.75 260 GLU A CA 1
ATOM 2068 C C . GLU A 1 260 ? 8.324 1.954 20.227 1.00 94.75 260 GLU A C 1
ATOM 2070 O O . GLU A 1 260 ? 8.502 1.919 21.445 1.00 94.75 260 GLU A O 1
ATOM 2075 N N . GLY A 1 261 ? 8.919 1.106 19.386 1.00 92.19 261 GLY A N 1
ATOM 2076 C CA . GLY A 1 261 ? 9.930 0.132 19.813 1.00 92.19 261 GLY A CA 1
ATOM 2077 C C . GLY A 1 261 ? 9.384 -1.184 20.376 1.00 92.19 261 GLY A C 1
ATOM 2078 O O . GLY A 1 261 ? 10.166 -1.985 20.876 1.00 92.19 261 GLY A O 1
ATOM 2079 N N . LEU A 1 262 ? 8.072 -1.422 20.288 1.00 91.88 262 LEU A N 1
ATOM 2080 C CA . LEU A 1 262 ? 7.464 -2.723 20.594 1.00 91.88 262 LEU A CA 1
ATOM 2081 C C . LEU A 1 262 ? 7.603 -3.683 19.410 1.00 91.88 262 LEU A C 1
ATOM 2083 O O . LEU A 1 262 ? 7.584 -3.236 18.267 1.00 91.88 262 LEU A O 1
ATOM 2087 N N . GLU A 1 263 ? 7.693 -4.989 19.642 1.00 92.12 263 GLU A N 1
ATOM 2088 C CA . GLU A 1 263 ? 7.626 -5.939 18.525 1.00 92.12 263 GLU A CA 1
ATOM 2089 C C . GLU A 1 263 ? 6.278 -5.810 17.788 1.00 92.12 263 GLU A C 1
ATOM 2091 O O . GLU A 1 263 ? 5.247 -5.611 18.441 1.00 92.12 263 GLU A O 1
ATOM 2096 N N . PRO A 1 264 ? 6.253 -5.862 16.440 1.00 92.44 264 PRO A N 1
ATOM 2097 C CA . PRO A 1 264 ? 5.003 -5.827 15.694 1.00 92.44 264 PRO A CA 1
ATOM 2098 C C . PRO A 1 264 ? 4.125 -7.015 16.071 1.00 92.44 264 PRO A C 1
ATOM 2100 O O . PRO A 1 264 ? 4.591 -8.153 16.080 1.00 92.44 264 PRO A O 1
ATOM 2103 N N . LEU A 1 265 ? 2.853 -6.744 16.335 1.00 93.69 265 LEU A N 1
ATOM 2104 C CA . LEU A 1 265 ? 1.864 -7.788 16.563 1.00 93.69 265 LEU A CA 1
ATOM 2105 C C . LEU A 1 265 ? 1.456 -8.400 15.221 1.00 93.69 265 LEU A C 1
ATOM 2107 O O . LEU A 1 265 ? 1.214 -7.667 14.256 1.00 93.69 265 LEU A O 1
ATOM 2111 N N . ASP A 1 266 ? 1.338 -9.726 15.167 1.00 94.38 266 ASP A N 1
ATOM 2112 C CA . ASP A 1 266 ? 0.605 -10.372 14.083 1.00 94.38 266 ASP A CA 1
ATOM 2113 C C . ASP A 1 266 ? -0.883 -9.979 14.140 1.00 94.38 266 ASP A C 1
ATOM 2115 O O . ASP A 1 266 ? -1.380 -9.426 15.130 1.00 94.38 266 ASP A O 1
ATOM 2119 N N . TRP A 1 267 ? -1.596 -10.220 13.044 1.00 94.94 267 TRP A N 1
ATOM 2120 C CA . TRP A 1 267 ? -2.955 -9.719 12.893 1.00 94.94 267 TRP A CA 1
ATOM 2121 C C . TRP A 1 267 ? -3.956 -10.384 13.851 1.00 94.94 267 TRP A C 1
ATOM 2123 O O . TRP A 1 267 ? -4.874 -9.693 14.300 1.00 94.94 267 TRP A O 1
ATOM 2133 N N . GLU A 1 268 ? -3.768 -11.668 14.191 1.00 95.44 268 GLU A N 1
ATOM 2134 C CA . GLU A 1 268 ? -4.643 -12.428 15.094 1.00 95.44 268 GLU A CA 1
ATOM 2135 C C . GLU A 1 268 ? -4.483 -11.917 16.522 1.00 95.44 268 GLU A C 1
ATOM 2137 O O . GLU A 1 268 ? -5.473 -11.562 17.165 1.00 95.44 268 GLU A O 1
ATOM 2142 N N . THR A 1 269 ? -3.235 -11.782 16.980 1.00 95.56 269 THR A N 1
ATOM 2143 C CA . THR A 1 269 ? -2.895 -11.211 18.287 1.00 95.56 269 THR A CA 1
ATOM 2144 C C . THR A 1 269 ? -3.433 -9.789 18.405 1.00 95.56 269 THR A C 1
ATOM 2146 O O . THR A 1 269 ? -4.131 -9.448 19.359 1.00 95.56 269 THR A O 1
ATOM 2149 N N . ARG A 1 270 ? -3.185 -8.946 17.398 1.00 96.12 270 ARG A N 1
ATOM 2150 C CA . ARG A 1 270 ? -3.683 -7.564 17.353 1.00 96.12 270 ARG A CA 1
ATOM 2151 C C . ARG A 1 270 ? -5.218 -7.504 17.381 1.00 96.12 270 ARG A C 1
ATOM 2153 O O . ARG A 1 270 ? -5.766 -6.680 18.112 1.00 96.12 270 ARG A O 1
ATOM 2160 N N . PHE A 1 271 ? -5.915 -8.355 16.623 1.00 96.06 2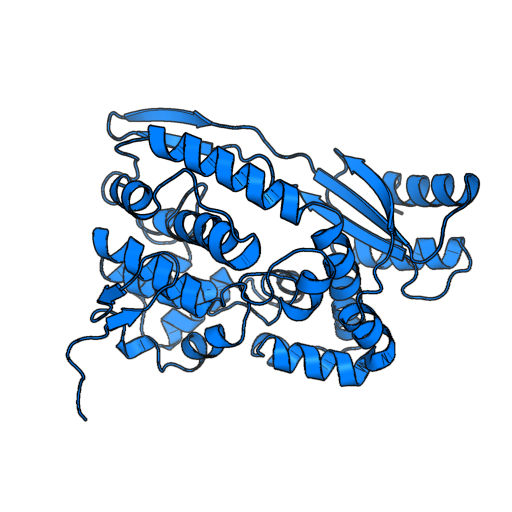71 PHE A N 1
ATOM 2161 C CA . PHE A 1 271 ? -7.384 -8.401 16.613 1.00 96.06 271 PHE A CA 1
ATOM 2162 C C . PHE A 1 271 ? -7.944 -8.884 17.956 1.00 96.06 271 PHE A C 1
ATOM 2164 O O . PHE A 1 271 ? -8.882 -8.290 18.493 1.00 96.06 271 PHE A O 1
ATOM 2171 N N . GLY A 1 272 ? -7.355 -9.940 18.523 1.00 96.06 272 GLY A N 1
ATOM 2172 C CA . GLY A 1 272 ? -7.704 -10.473 19.839 1.00 96.06 272 GLY A CA 1
ATOM 2173 C C . GLY A 1 272 ? -7.555 -9.421 20.933 1.00 96.06 272 GLY A C 1
ATOM 2174 O O . GLY A 1 272 ? -8.483 -9.212 21.716 1.00 96.06 272 GLY A O 1
ATOM 2175 N N . LEU A 1 273 ? -6.455 -8.669 20.900 1.00 96.38 273 LEU A N 1
ATOM 2176 C CA . LEU A 1 273 ? -6.175 -7.584 21.833 1.00 96.38 273 LEU A CA 1
ATOM 2177 C C . LEU A 1 273 ? -7.230 -6.473 21.780 1.00 96.38 273 LEU A C 1
ATOM 2179 O O . LEU A 1 273 ? -7.643 -5.961 22.820 1.00 96.38 273 LEU A O 1
ATOM 2183 N N . GLU A 1 274 ? -7.731 -6.112 20.595 1.00 97.56 274 GLU A N 1
ATOM 2184 C CA . GLU A 1 274 ? -8.860 -5.180 20.501 1.00 97.56 274 GLU A CA 1
ATOM 2185 C C . GLU A 1 274 ? -10.087 -5.706 21.243 1.00 97.56 274 GLU A C 1
ATOM 2187 O O . GLU A 1 274 ? -10.706 -4.965 22.010 1.00 97.56 274 GLU A O 1
ATOM 2192 N N . ARG A 1 275 ? -10.440 -6.981 21.028 1.00 96.56 275 ARG A N 1
ATOM 2193 C CA . ARG A 1 275 ? -11.612 -7.602 21.662 1.00 96.56 275 ARG A CA 1
ATOM 2194 C C . ARG A 1 275 ? -11.440 -7.695 23.174 1.00 96.56 275 ARG A C 1
ATOM 2196 O O . ARG A 1 275 ? -12.395 -7.469 23.916 1.00 96.56 275 ARG A O 1
ATOM 2203 N N . GLU A 1 276 ? -10.233 -8.000 23.635 1.00 96.56 276 GLU A N 1
ATOM 2204 C CA . GLU A 1 276 ? -9.924 -8.060 25.056 1.00 96.56 276 GLU A CA 1
ATOM 2205 C C . GLU A 1 276 ? -10.037 -6.685 25.716 1.00 96.56 276 GLU A C 1
ATOM 2207 O O . GLU A 1 276 ? -10.700 -6.555 26.748 1.00 96.56 276 GLU A O 1
ATOM 2212 N N . ILE A 1 277 ? -9.436 -5.650 25.121 1.00 97.56 277 ILE A N 1
ATOM 2213 C CA . ILE A 1 277 ? -9.524 -4.283 25.642 1.00 97.56 277 ILE A CA 1
ATOM 2214 C C . ILE A 1 277 ? -10.993 -3.847 25.698 1.00 97.56 277 ILE A C 1
ATOM 2216 O O . ILE A 1 277 ? -11.434 -3.313 26.715 1.00 97.56 277 ILE A O 1
ATOM 2220 N N . GLU A 1 278 ? -11.776 -4.103 24.648 1.00 97.31 278 GLU A N 1
ATOM 2221 C CA . GLU A 1 278 ? -13.217 -3.825 24.637 1.00 97.31 278 GLU A CA 1
ATOM 2222 C C . GLU A 1 278 ? -13.944 -4.536 25.787 1.00 97.31 278 GLU A C 1
ATOM 2224 O O . GLU A 1 278 ? -14.699 -3.893 26.520 1.00 97.31 278 GLU A O 1
ATOM 2229 N N . GLY A 1 279 ? -13.668 -5.826 26.000 1.00 97.44 279 GLY A N 1
ATOM 2230 C CA . GLY A 1 279 ? -14.254 -6.620 27.080 1.00 97.44 279 GLY A CA 1
ATOM 2231 C C . GLY A 1 279 ? -13.896 -6.100 28.473 1.00 97.44 279 GLY A C 1
ATOM 2232 O O . GLY A 1 279 ? -14.783 -5.893 29.301 1.00 97.44 279 GLY A O 1
ATOM 2233 N N . ARG A 1 280 ? -12.613 -5.813 28.724 1.00 96.94 280 ARG A N 1
ATOM 2234 C CA . ARG A 1 280 ? -12.126 -5.287 30.012 1.00 96.94 280 ARG A CA 1
ATOM 2235 C C . ARG A 1 280 ? -12.662 -3.886 30.317 1.00 96.94 280 ARG A C 1
ATOM 2237 O O . ARG A 1 280 ? -12.879 -3.556 31.480 1.00 96.94 280 ARG A O 1
ATOM 2244 N N . LEU A 1 281 ? -12.894 -3.069 29.290 1.00 96.81 281 LEU A N 1
ATOM 2245 C CA . LEU A 1 281 ? -13.476 -1.731 29.425 1.00 96.81 281 LEU A CA 1
ATOM 2246 C C . LEU A 1 281 ? -15.015 -1.731 29.450 1.00 96.81 281 LEU A C 1
ATOM 2248 O O . LEU A 1 281 ? -15.615 -0.666 29.612 1.00 96.81 281 LEU A O 1
ATOM 2252 N N . GLY A 1 282 ? -15.667 -2.882 29.249 1.00 96.31 282 GLY A N 1
ATOM 2253 C CA . GLY A 1 282 ? -17.124 -2.969 29.120 1.00 96.31 282 GLY A CA 1
ATOM 2254 C C . GLY A 1 282 ? -17.667 -2.166 27.932 1.00 96.31 282 GLY A C 1
ATOM 2255 O O . GLY A 1 282 ? -18.732 -1.552 28.029 1.00 96.31 282 GLY A O 1
ATOM 2256 N N . ARG A 1 283 ? -16.914 -2.099 26.828 1.00 95.00 283 ARG A N 1
ATOM 2257 C CA . ARG A 1 283 ? -17.272 -1.342 25.622 1.00 95.00 283 ARG A CA 1
ATOM 2258 C C . ARG A 1 283 ? -17.845 -2.258 24.546 1.00 95.00 283 ARG A C 1
ATOM 2260 O O . ARG A 1 283 ? -17.568 -3.450 24.492 1.00 95.00 283 ARG A O 1
ATOM 2267 N N . GLU A 1 284 ? -18.652 -1.674 23.665 1.00 93.12 284 GLU A N 1
ATOM 2268 C CA . GLU A 1 284 ? -19.189 -2.392 22.508 1.00 93.12 284 GLU A CA 1
ATOM 2269 C C . GLU A 1 284 ? -18.074 -2.802 21.533 1.00 93.12 284 GLU A C 1
ATOM 2271 O O . GLU A 1 284 ? -17.069 -2.095 21.393 1.00 93.12 284 GLU A O 1
ATOM 2276 N N . ARG A 1 285 ? -18.303 -3.894 20.787 1.00 90.56 285 ARG A N 1
ATOM 2277 C CA . ARG A 1 285 ? -17.414 -4.315 19.694 1.00 90.56 285 ARG A CA 1
ATOM 2278 C C . ARG A 1 285 ? -17.212 -3.183 18.684 1.00 90.56 285 ARG A C 1
ATOM 2280 O O . ARG A 1 285 ? -18.166 -2.488 18.311 1.00 90.56 285 ARG A O 1
ATOM 2287 N N . PHE A 1 286 ? -15.984 -3.056 18.188 1.00 92.06 286 PHE A N 1
ATOM 2288 C CA . PHE A 1 286 ? -15.521 -1.981 17.301 1.00 92.06 286 PHE A CA 1
ATOM 2289 C C . PHE A 1 286 ? -15.582 -0.592 17.948 1.00 92.06 286 PHE A C 1
ATOM 2291 O O . PHE A 1 286 ? -16.058 0.386 17.355 1.00 92.06 286 PHE A O 1
ATOM 2298 N N . SER A 1 287 ? -15.146 -0.501 19.196 1.00 95.06 287 SER A N 1
ATOM 2299 C CA . SER A 1 287 ? -14.929 0.773 19.886 1.00 95.06 287 SER A CA 1
ATOM 2300 C C . SER A 1 287 ? -13.449 1.072 20.119 1.00 95.06 287 SER A C 1
ATOM 2302 O O . SER A 1 287 ? -13.122 2.237 20.375 1.00 95.06 287 SER A O 1
ATOM 2304 N N . VAL A 1 288 ? -12.589 0.060 19.966 1.00 97.81 288 VAL A N 1
ATOM 2305 C CA . VAL A 1 288 ? -11.129 0.118 20.060 1.00 97.81 288 VAL A CA 1
ATOM 2306 C C . VAL A 1 288 ? -10.534 -0.468 18.783 1.00 97.81 288 VAL A C 1
ATOM 2308 O O . VAL A 1 288 ? -11.021 -1.479 18.286 1.00 97.81 288 VAL A O 1
ATOM 2311 N N . PHE A 1 289 ? -9.490 0.173 18.264 1.00 98.25 289 PHE A N 1
ATOM 2312 C CA . PHE A 1 289 ? -8.752 -0.283 17.089 1.00 98.25 289 PHE A CA 1
ATOM 2313 C C . PHE A 1 289 ? -7.261 -0.164 17.346 1.00 98.25 289 PHE A C 1
ATOM 2315 O O . PHE A 1 289 ? -6.812 0.845 17.899 1.00 98.25 289 PHE A O 1
ATOM 2322 N N . VAL A 1 290 ? -6.496 -1.156 16.916 1.00 97.88 290 VAL A N 1
ATOM 2323 C CA . VAL A 1 290 ? -5.046 -1.193 17.083 1.00 97.88 290 VAL A CA 1
ATOM 2324 C C . VAL A 1 290 ? -4.392 -1.303 15.713 1.00 97.88 290 VAL A C 1
ATOM 2326 O O . VAL A 1 290 ? -4.687 -2.207 14.935 1.00 97.88 290 VAL A O 1
ATOM 2329 N N . PHE A 1 291 ? -3.471 -0.385 15.438 1.00 97.44 291 PHE A N 1
ATOM 2330 C CA . PHE A 1 291 ? -2.462 -0.538 14.397 1.00 97.44 291 PHE A CA 1
ATOM 2331 C C . PHE A 1 291 ? -1.168 -1.017 15.051 1.00 97.44 291 PHE A C 1
ATOM 2333 O O . PHE A 1 291 ? -0.744 -0.421 16.041 1.00 97.44 291 PHE A O 1
ATOM 2340 N N . SER A 1 292 ? -0.518 -2.032 14.486 1.00 95.62 292 SER A N 1
ATOM 2341 C CA . SER A 1 292 ? 0.833 -2.439 14.874 1.00 95.62 292 SER A CA 1
ATOM 2342 C C . SER A 1 292 ? 1.643 -2.770 13.626 1.00 95.62 292 SER A C 1
ATOM 2344 O O . SER A 1 292 ? 1.187 -3.518 12.766 1.00 95.62 292 SER A O 1
ATOM 2346 N N . GLY A 1 293 ? 2.825 -2.175 13.488 1.00 93.44 293 GLY A N 1
ATOM 2347 C CA . GLY A 1 293 ? 3.677 -2.414 12.329 1.00 93.44 293 GLY A CA 1
ATOM 2348 C C . GLY A 1 293 ? 4.943 -1.573 12.330 1.00 93.44 293 GLY A C 1
ATOM 2349 O O . GLY A 1 293 ? 5.081 -0.608 13.081 1.00 93.44 293 GLY A O 1
ATOM 2350 N N . ARG A 1 294 ? 5.894 -1.919 11.458 1.00 91.44 294 ARG A N 1
ATOM 2351 C CA . ARG A 1 294 ? 7.069 -1.069 11.228 1.00 91.44 294 ARG A CA 1
ATOM 2352 C C . ARG A 1 294 ? 6.648 0.202 10.507 1.00 91.44 294 ARG A C 1
ATOM 2354 O O . ARG A 1 294 ? 5.998 0.138 9.461 1.00 91.44 294 ARG A O 1
ATOM 2361 N N . SER A 1 295 ? 7.055 1.349 11.050 1.00 88.69 295 SER A N 1
ATOM 2362 C CA . SER A 1 295 ? 6.968 2.600 10.311 1.00 88.69 295 SER A CA 1
ATOM 2363 C C . SER A 1 295 ? 7.714 2.456 8.986 1.00 88.69 295 SER A C 1
ATOM 2365 O O . SER A 1 295 ? 8.687 1.709 8.863 1.00 88.69 295 SER A O 1
ATOM 2367 N N . LYS A 1 296 ? 7.227 3.148 7.961 1.00 88.50 296 LYS A N 1
ATOM 2368 C CA . LYS A 1 296 ? 7.927 3.266 6.682 1.00 88.50 296 LYS A CA 1
ATOM 2369 C C . LYS A 1 296 ? 8.488 4.673 6.500 1.00 88.50 296 LYS A C 1
ATOM 2371 O O . LYS A 1 296 ? 8.889 4.983 5.391 1.00 88.50 296 LYS A O 1
ATOM 2376 N N . GLU A 1 297 ? 8.529 5.524 7.521 1.00 87.56 297 GLU A N 1
ATOM 2377 C CA . GLU A 1 297 ? 9.012 6.909 7.397 1.00 87.56 297 GLU A CA 1
ATOM 2378 C C . GLU A 1 297 ? 10.500 6.992 7.055 1.00 87.56 297 GLU A C 1
ATOM 2380 O O . GLU A 1 297 ? 10.886 7.619 6.069 1.00 87.56 297 GLU A O 1
ATOM 2385 N N . ASP A 1 298 ? 11.333 6.303 7.828 1.00 89.25 298 ASP A N 1
ATOM 2386 C CA . ASP A 1 298 ? 12.760 6.167 7.568 1.00 89.25 298 ASP A CA 1
ATOM 2387 C C . ASP A 1 298 ? 13.031 4.857 6.793 1.00 89.25 298 ASP A C 1
ATOM 2389 O O . ASP A 1 298 ? 12.331 3.851 6.945 1.00 89.25 298 ASP A O 1
ATOM 2393 N N . ARG A 1 299 ? 14.037 4.857 5.914 1.00 91.50 299 ARG A N 1
ATOM 2394 C CA . ARG A 1 299 ? 14.476 3.664 5.171 1.00 91.50 299 ARG A CA 1
ATOM 2395 C C . ARG A 1 299 ? 15.989 3.607 5.201 1.00 91.50 299 ARG A C 1
ATOM 2397 O O . ARG A 1 299 ? 16.639 4.544 4.736 1.00 91.50 299 ARG A O 1
ATOM 2404 N N . LYS A 1 300 ? 16.536 2.504 5.706 1.00 92.75 300 LYS A N 1
ATOM 2405 C CA . LYS A 1 300 ? 17.949 2.190 5.537 1.00 92.75 300 LYS A CA 1
ATOM 2406 C C . LYS A 1 300 ? 18.151 1.606 4.142 1.00 92.75 300 LYS A C 1
ATOM 2408 O O . LYS A 1 300 ? 17.473 0.653 3.765 1.00 92.75 300 LYS A O 1
ATOM 2413 N N . LEU A 1 301 ? 19.065 2.184 3.371 1.00 93.00 301 LEU A N 1
ATOM 2414 C CA . LEU A 1 301 ? 19.439 1.695 2.046 1.00 93.00 301 LEU A CA 1
ATOM 2415 C C . LEU A 1 301 ? 20.933 1.419 1.988 1.00 93.00 301 LEU A C 1
ATOM 2417 O O . LEU A 1 301 ? 21.728 2.198 2.509 1.00 93.00 301 LEU A O 1
ATOM 2421 N N . ARG A 1 302 ? 21.299 0.340 1.297 1.00 93.06 302 ARG A N 1
ATOM 2422 C CA . ARG A 1 302 ? 22.675 0.035 0.901 1.00 93.06 302 ARG A CA 1
ATOM 2423 C C . ARG A 1 302 ? 22.706 0.031 -0.619 1.00 93.06 302 ARG A C 1
ATOM 2425 O O . ARG A 1 302 ? 22.031 -0.784 -1.239 1.00 93.06 302 ARG A O 1
ATOM 2432 N N . ILE A 1 303 ? 23.430 0.975 -1.206 1.00 92.88 303 ILE A N 1
ATOM 2433 C CA . ILE A 1 303 ? 23.436 1.220 -2.647 1.00 92.88 303 ILE A CA 1
ATOM 2434 C C . ILE A 1 303 ? 24.832 0.991 -3.193 1.00 92.88 303 ILE A C 1
ATOM 2436 O O . ILE A 1 303 ? 25.795 1.599 -2.730 1.00 92.88 303 ILE A O 1
ATOM 2440 N N . LYS A 1 304 ? 24.921 0.134 -4.207 1.00 93.88 304 LYS A N 1
ATOM 2441 C CA . LYS A 1 304 ? 26.140 -0.081 -4.979 1.00 93.88 304 LYS A CA 1
ATOM 2442 C C . LYS A 1 304 ? 26.244 0.978 -6.074 1.00 93.88 304 LYS A C 1
ATOM 2444 O O . LYS A 1 304 ? 25.313 1.143 -6.861 1.00 93.88 304 LYS A O 1
ATOM 2449 N N . THR A 1 305 ? 27.365 1.679 -6.146 1.00 94.38 305 THR A N 1
ATOM 2450 C CA . THR A 1 305 ? 27.687 2.599 -7.244 1.00 94.38 305 THR A CA 1
ATOM 2451 C C . THR A 1 305 ? 28.452 1.875 -8.343 1.00 94.38 305 THR A C 1
ATOM 2453 O O . THR A 1 305 ? 29.074 0.833 -8.122 1.00 94.38 305 THR A O 1
ATOM 2456 N N . CYS A 1 306 ? 28.405 2.408 -9.562 1.00 92.38 306 CYS A N 1
ATOM 2457 C CA . CYS A 1 306 ? 29.029 1.749 -10.712 1.00 92.38 306 CYS A CA 1
ATOM 2458 C C . CYS A 1 306 ? 30.564 1.831 -10.747 1.00 92.38 306 CYS A C 1
ATOM 2460 O O . CYS A 1 306 ? 31.182 1.130 -11.550 1.00 92.38 306 CYS A O 1
ATOM 2462 N N . ASP A 1 307 ? 31.168 2.618 -9.851 1.00 92.88 307 ASP A N 1
ATOM 2463 C CA . ASP A 1 307 ? 32.604 2.596 -9.537 1.00 92.88 307 ASP A CA 1
ATOM 2464 C C . ASP A 1 307 ? 32.992 1.503 -8.515 1.00 92.88 307 ASP A C 1
ATOM 2466 O O . ASP A 1 307 ? 34.172 1.322 -8.224 1.00 92.88 307 ASP A O 1
ATOM 2470 N N . GLY A 1 308 ? 32.016 0.750 -7.993 1.00 91.81 308 GLY A N 1
ATOM 2471 C CA . GLY A 1 308 ? 32.219 -0.336 -7.034 1.00 91.81 308 GLY A CA 1
ATOM 2472 C C . GLY A 1 308 ? 32.053 0.058 -5.565 1.00 91.81 308 GLY A C 1
ATOM 2473 O O . GLY A 1 308 ? 32.099 -0.827 -4.709 1.00 91.81 308 GLY A O 1
ATOM 2474 N N . SER A 1 309 ? 31.824 1.335 -5.249 1.00 94.31 309 SER A N 1
ATOM 2475 C CA . SER A 1 309 ? 31.587 1.771 -3.868 1.00 94.31 309 SER A CA 1
ATOM 2476 C C . SER A 1 309 ? 30.236 1.279 -3.334 1.00 94.31 309 SER A C 1
ATOM 2478 O O . SER A 1 309 ? 29.276 1.056 -4.076 1.00 94.31 309 SER A O 1
ATOM 2480 N N . LEU A 1 310 ? 30.147 1.122 -2.012 1.00 94.75 310 LEU A N 1
ATOM 2481 C CA . LEU A 1 310 ? 28.898 0.829 -1.314 1.00 94.75 310 LEU A CA 1
ATOM 2482 C C . LEU A 1 310 ? 28.560 2.004 -0.399 1.00 94.75 310 LEU A C 1
ATOM 2484 O O . LEU A 1 310 ? 29.309 2.313 0.527 1.00 94.75 310 LEU A O 1
ATOM 2488 N N . LEU A 1 311 ? 27.434 2.656 -0.663 1.00 93.69 311 LEU A N 1
ATOM 2489 C CA . LEU A 1 311 ? 26.950 3.792 0.109 1.00 93.69 311 LEU A CA 1
ATOM 2490 C C . LEU A 1 311 ? 25.779 3.364 0.988 1.00 93.69 311 LEU A C 1
ATOM 2492 O O . LEU A 1 311 ? 24.882 2.655 0.532 1.00 93.69 311 LEU A O 1
ATOM 2496 N N . GLU A 1 312 ? 25.763 3.831 2.233 1.00 94.12 312 GLU A N 1
ATOM 2497 C CA . GLU A 1 312 ? 24.625 3.648 3.132 1.00 94.12 312 GLU A CA 1
ATOM 2498 C C . GLU A 1 312 ? 23.866 4.963 3.315 1.00 94.12 312 GLU A C 1
ATOM 2500 O O . GLU A 1 312 ? 24.460 6.024 3.518 1.00 94.12 312 GLU A O 1
ATOM 2505 N N . PHE A 1 313 ? 22.539 4.888 3.247 1.00 90.81 313 PHE A N 1
ATOM 2506 C CA . PHE A 1 313 ? 21.650 6.025 3.451 1.00 90.81 313 PHE A CA 1
ATOM 2507 C C . PHE A 1 313 ? 20.571 5.709 4.483 1.00 90.81 313 PHE A C 1
ATOM 2509 O O . PHE A 1 313 ? 20.118 4.571 4.595 1.00 90.81 313 PHE A O 1
ATOM 2516 N N . GLY A 1 314 ? 20.112 6.754 5.173 1.00 88.62 314 GLY A N 1
ATOM 2517 C CA . GLY A 1 314 ? 18.980 6.683 6.092 1.00 88.62 314 GLY A CA 1
ATOM 2518 C C . GLY A 1 314 ? 19.252 5.851 7.346 1.00 88.62 314 GLY A C 1
ATOM 2519 O O . GLY A 1 314 ? 20.393 5.670 7.765 1.00 88.62 314 GLY A O 1
ATOM 2520 N N . ARG A 1 315 ? 18.173 5.393 7.979 1.00 89.62 315 ARG A N 1
ATOM 2521 C CA . ARG A 1 315 ? 18.181 4.589 9.206 1.00 89.62 315 ARG A CA 1
ATOM 2522 C C . ARG A 1 315 ? 16.975 3.657 9.219 1.00 89.62 315 ARG A C 1
ATOM 2524 O O . ARG A 1 315 ? 16.046 3.846 8.433 1.00 89.62 315 ARG A O 1
ATOM 2531 N N . GLU A 1 316 ? 17.007 2.668 10.102 1.00 89.44 316 GLU A N 1
ATOM 2532 C CA . GLU A 1 316 ? 15.853 1.801 10.335 1.00 89.44 316 GLU A CA 1
ATOM 2533 C C . GLU A 1 316 ? 14.694 2.600 10.931 1.00 89.44 316 GLU A C 1
ATOM 2535 O O . GLU A 1 316 ? 14.899 3.486 11.766 1.00 89.44 316 GLU A O 1
ATOM 2540 N N . SER A 1 317 ? 13.481 2.287 10.481 1.00 88.94 317 SER A N 1
ATOM 2541 C CA . SER A 1 317 ? 12.265 2.837 11.074 1.00 88.94 317 SER A CA 1
ATOM 2542 C C . SER A 1 317 ? 11.920 2.103 12.367 1.00 88.94 317 SER A C 1
ATOM 2544 O O . SER A 1 317 ? 12.077 0.879 12.425 1.00 88.94 317 SER A O 1
ATOM 2546 N N . PRO A 1 318 ? 11.396 2.808 13.384 1.00 91.62 318 PRO A N 1
ATOM 2547 C CA . PRO A 1 318 ? 10.881 2.147 14.565 1.00 91.62 318 PRO A CA 1
ATOM 2548 C C . PRO A 1 318 ? 9.621 1.353 14.220 1.00 91.62 318 PRO A C 1
ATOM 2550 O O . PRO A 1 318 ? 8.882 1.643 13.272 1.00 91.62 318 PRO A O 1
ATOM 2553 N N . THR A 1 319 ? 9.357 0.351 15.036 1.00 93.38 319 THR A N 1
ATOM 2554 C CA . THR A 1 319 ? 8.035 -0.245 15.149 1.00 93.38 319 THR A CA 1
ATOM 2555 C C . THR A 1 319 ? 7.096 0.725 15.850 1.00 93.38 319 THR A C 1
ATOM 2557 O O . THR A 1 319 ? 7.513 1.515 16.699 1.00 93.38 319 THR A O 1
ATOM 2560 N N . LEU A 1 320 ? 5.829 0.683 15.467 1.00 94.94 320 LEU A N 1
ATOM 2561 C CA . LEU A 1 320 ? 4.804 1.596 15.927 1.00 94.94 320 LEU A CA 1
ATOM 2562 C C . LEU A 1 320 ? 3.549 0.803 16.288 1.00 94.94 320 LEU A C 1
ATOM 2564 O O . LEU A 1 320 ? 3.013 0.088 15.443 1.00 94.94 320 LEU A O 1
ATOM 2568 N N . THR A 1 321 ? 3.048 1.011 17.504 1.00 96.94 321 THR A N 1
ATOM 2569 C CA . THR A 1 321 ? 1.715 0.568 17.918 1.00 96.94 321 THR A CA 1
ATOM 2570 C C . THR A 1 321 ? 0.866 1.784 18.271 1.00 96.94 321 THR A C 1
ATOM 2572 O O . THR A 1 321 ? 1.257 2.612 19.097 1.00 96.94 321 THR A O 1
ATOM 2575 N N . VAL A 1 322 ? -0.299 1.913 17.636 1.00 98.12 322 VAL A N 1
ATOM 2576 C CA . VAL A 1 322 ? -1.227 3.034 17.834 1.00 98.12 322 VAL A CA 1
ATOM 2577 C C . VAL A 1 322 ? -2.607 2.500 18.177 1.00 98.12 322 VAL A C 1
ATOM 2579 O O . VAL A 1 322 ? -3.121 1.628 17.481 1.00 98.12 322 VAL A O 1
ATOM 2582 N N . VAL A 1 323 ? -3.214 3.047 19.228 1.00 98.44 323 VAL A N 1
ATOM 2583 C CA . VAL A 1 323 ? -4.573 2.701 19.652 1.00 98.44 323 VAL A CA 1
ATOM 2584 C C . VAL A 1 323 ? -5.514 3.858 19.360 1.00 98.44 323 VAL A C 1
ATOM 2586 O O . VAL A 1 323 ? -5.248 5.009 19.732 1.00 98.44 323 VAL A O 1
ATOM 2589 N N . PHE A 1 324 ? -6.644 3.534 18.737 1.00 98.56 324 PHE A N 1
ATOM 2590 C CA . PHE A 1 324 ? -7.709 4.469 18.415 1.00 98.56 324 PHE A CA 1
ATOM 2591 C C . PHE A 1 324 ? -9.022 4.080 19.097 1.00 98.56 324 PHE A C 1
ATOM 2593 O O . PHE A 1 324 ? -9.371 2.903 19.150 1.00 98.56 324 PHE A O 1
ATOM 2600 N N . THR A 1 325 ? -9.789 5.066 19.568 1.00 98.00 325 THR A N 1
ATOM 2601 C CA . THR A 1 325 ? -11.103 4.838 20.194 1.00 98.00 325 THR A CA 1
ATOM 2602 C C . THR A 1 325 ? -12.158 5.854 19.753 1.00 98.00 325 THR A C 1
ATOM 2604 O O . THR A 1 325 ? -11.859 7.011 19.451 1.00 98.00 325 THR A O 1
ATOM 2607 N N . TYR A 1 326 ? -13.432 5.447 19.749 1.00 96.00 326 TYR A N 1
ATOM 2608 C CA . TYR A 1 326 ? -14.568 6.364 19.518 1.00 96.00 326 TYR A CA 1
ATOM 2609 C C . TYR A 1 326 ? -15.031 7.111 20.779 1.00 96.00 326 TYR A C 1
ATOM 2611 O O . TYR A 1 326 ? -15.837 8.036 20.703 1.00 96.00 326 TYR A O 1
ATOM 2619 N N . PHE A 1 327 ? -14.509 6.732 21.942 1.00 96.06 327 PHE A N 1
ATOM 2620 C CA . PHE A 1 327 ? -14.752 7.381 23.227 1.00 96.06 327 PHE A CA 1
ATOM 2621 C C . PHE A 1 327 ? -13.457 7.995 23.759 1.00 96.06 327 PHE A C 1
ATOM 2623 O O . PHE A 1 327 ? -12.366 7.671 23.295 1.00 96.06 327 PHE A O 1
ATOM 2630 N N . ARG A 1 328 ? -13.566 8.887 24.745 1.00 96.81 328 ARG A N 1
ATOM 2631 C CA . ARG A 1 328 ? -12.402 9.431 25.448 1.00 96.81 328 ARG A CA 1
ATOM 2632 C C . ARG A 1 328 ? -12.128 8.570 26.688 1.00 96.81 328 ARG A C 1
ATOM 2634 O O . ARG A 1 328 ? -12.947 8.638 27.603 1.00 96.81 328 ARG A O 1
ATOM 2641 N N . PRO A 1 329 ? -11.037 7.783 26.735 1.00 96.69 329 PRO A N 1
ATOM 2642 C CA . PRO A 1 329 ? -10.711 7.001 27.920 1.00 96.69 329 PRO A CA 1
ATOM 2643 C C . PRO A 1 329 ? -10.356 7.928 29.089 1.00 96.69 329 PRO A C 1
ATOM 2645 O O . PRO A 1 329 ? -9.735 8.981 28.912 1.00 96.69 329 PRO A O 1
ATOM 2648 N N . SER A 1 330 ? -10.759 7.534 30.291 1.00 97.75 330 SER A N 1
ATOM 2649 C CA . SER A 1 330 ? -10.273 8.083 31.555 1.00 97.75 330 SER A CA 1
ATOM 2650 C C . SER A 1 330 ? -8.809 7.693 31.805 1.00 97.75 330 SER A C 1
ATOM 2652 O O . SER A 1 330 ? -8.232 6.875 31.089 1.00 97.75 330 SER A O 1
ATOM 2654 N N . GLY A 1 331 ? -8.189 8.277 32.836 1.00 97.56 331 GLY A N 1
ATOM 2655 C CA . GLY A 1 331 ? -6.795 7.976 33.182 1.00 97.56 331 GLY A CA 1
ATOM 2656 C C . GLY A 1 331 ? -6.557 6.499 33.515 1.00 97.56 331 GLY A C 1
ATOM 2657 O O . GLY A 1 331 ? -5.558 5.934 33.078 1.00 97.56 331 GLY A O 1
ATOM 2658 N N . GLU A 1 332 ? -7.486 5.862 34.232 1.00 97.50 332 GLU A N 1
ATOM 2659 C CA . GLU A 1 332 ? -7.392 4.435 34.570 1.00 97.50 332 GLU A CA 1
ATOM 2660 C C . GLU A 1 332 ? -7.632 3.538 33.350 1.00 97.50 332 GLU A C 1
ATOM 2662 O O . GLU A 1 332 ? -6.890 2.582 33.137 1.00 97.50 332 GLU A O 1
ATOM 2667 N N . GLU A 1 333 ? -8.589 3.884 32.482 1.00 97.94 333 GLU A N 1
ATOM 2668 C CA . GLU A 1 333 ? -8.804 3.149 31.227 1.00 97.94 333 GLU A CA 1
ATOM 2669 C C . GLU A 1 333 ? -7.577 3.241 30.307 1.00 97.94 333 GLU A C 1
ATOM 2671 O O . GLU A 1 333 ? -7.194 2.250 29.693 1.00 97.94 333 GLU A O 1
ATOM 2676 N N . LEU A 1 334 ? -6.906 4.397 30.240 1.00 98.00 334 LEU A N 1
ATOM 2677 C CA . LEU A 1 334 ? -5.691 4.551 29.438 1.00 98.00 334 LEU A CA 1
ATOM 2678 C C . LEU A 1 334 ? -4.521 3.718 29.985 1.00 98.00 334 LEU A C 1
ATOM 2680 O O . LEU A 1 334 ? -3.764 3.144 29.200 1.00 98.00 334 LEU A O 1
ATOM 2684 N N . LYS A 1 335 ? -4.380 3.620 31.316 1.00 97.62 335 LYS A N 1
ATOM 2685 C CA . LYS A 1 335 ? -3.405 2.717 31.950 1.00 97.62 335 LYS A CA 1
ATOM 2686 C C . LYS A 1 335 ? -3.705 1.259 31.616 1.00 97.62 335 LYS A C 1
ATOM 2688 O O . LYS A 1 335 ? -2.778 0.522 31.298 1.00 97.62 335 LYS A O 1
ATOM 2693 N N . LEU A 1 336 ? -4.980 0.865 31.638 1.00 97.38 336 LEU A N 1
ATOM 2694 C CA . LEU A 1 336 ? -5.405 -0.481 31.261 1.00 97.38 336 LEU A CA 1
ATOM 2695 C C . LEU A 1 336 ? -5.061 -0.784 29.800 1.00 97.38 336 LEU A C 1
ATOM 2697 O O . LEU A 1 336 ? -4.434 -1.805 29.535 1.00 97.38 336 LEU A O 1
ATOM 2701 N N . ILE A 1 337 ? -5.418 0.111 28.870 1.00 97.56 337 ILE A N 1
ATOM 2702 C CA . ILE A 1 337 ? -5.108 -0.031 27.437 1.00 97.56 337 ILE A CA 1
ATOM 2703 C C . ILE A 1 337 ? -3.601 -0.213 27.240 1.00 97.56 337 ILE A C 1
ATOM 2705 O O . ILE A 1 337 ? -3.176 -1.163 26.588 1.00 97.56 337 ILE A O 1
ATOM 2709 N N . ARG A 1 338 ? -2.790 0.672 27.833 1.00 97.50 338 ARG A N 1
ATOM 2710 C CA . ARG A 1 338 ? -1.327 0.583 27.766 1.00 97.50 338 ARG A CA 1
ATOM 2711 C C . ARG A 1 338 ? -0.820 -0.751 28.308 1.00 97.50 338 ARG A C 1
ATOM 2713 O O . ARG A 1 338 ? -0.018 -1.390 27.641 1.00 97.50 338 ARG A O 1
ATOM 2720 N N . GLY A 1 339 ? -1.307 -1.168 29.476 1.00 96.62 339 GLY A N 1
ATOM 2721 C CA . GLY A 1 339 ? -0.909 -2.425 30.101 1.00 96.62 339 GLY A CA 1
ATOM 2722 C C . GLY A 1 339 ? -1.191 -3.635 29.213 1.00 96.62 339 GLY A C 1
ATOM 2723 O O . GLY A 1 339 ? -0.324 -4.493 29.090 1.00 96.62 339 GLY A O 1
ATOM 2724 N N . CYS A 1 340 ? -2.346 -3.682 28.542 1.00 95.56 340 CYS A N 1
ATOM 2725 C CA . CYS A 1 340 ? -2.673 -4.768 27.608 1.00 95.56 340 CYS A CA 1
ATOM 2726 C C . CYS A 1 340 ? -1.722 -4.774 26.396 1.00 95.56 340 CYS A C 1
ATOM 2728 O O . CYS A 1 340 ? -1.229 -5.824 26.006 1.00 95.56 340 CYS A O 1
ATOM 2730 N N . ILE A 1 341 ? -1.397 -3.598 25.844 1.00 95.25 341 ILE A N 1
ATOM 2731 C CA . ILE A 1 341 ? -0.481 -3.471 24.696 1.00 95.25 341 ILE A CA 1
ATOM 2732 C C . ILE A 1 341 ? 0.954 -3.881 25.056 1.00 95.25 341 ILE A C 1
ATOM 2734 O O . ILE A 1 341 ? 1.598 -4.588 24.291 1.00 95.25 341 ILE A O 1
ATOM 2738 N N . GLU A 1 342 ? 1.468 -3.438 26.204 1.00 93.31 342 GLU A N 1
ATOM 2739 C CA . GLU A 1 342 ? 2.849 -3.715 26.630 1.00 93.31 342 GLU A CA 1
ATOM 2740 C C . GLU A 1 342 ? 3.051 -5.170 27.085 1.00 93.31 342 GLU A C 1
ATOM 2742 O O . GLU A 1 342 ? 4.163 -5.685 27.000 1.00 93.31 342 GLU A O 1
ATOM 2747 N N . SER A 1 343 ? 1.993 -5.837 27.557 1.00 89.12 343 SER A N 1
ATOM 2748 C CA . SER A 1 343 ? 2.046 -7.252 27.954 1.00 89.12 343 SER A CA 1
ATOM 2749 C C . SER A 1 343 ? 1.771 -8.228 26.811 1.00 89.12 343 SER A C 1
ATOM 2751 O O . SER A 1 343 ? 2.061 -9.410 26.975 1.00 89.12 343 SER A O 1
ATOM 2753 N N . GLY A 1 344 ? 1.247 -7.746 25.675 1.00 73.75 344 GLY A N 1
ATOM 2754 C CA . GLY A 1 344 ? 0.873 -8.584 24.535 1.00 73.75 344 GLY A CA 1
ATOM 2755 C C . GLY A 1 344 ? -0.139 -9.673 24.898 1.00 73.75 344 GLY A C 1
ATOM 2756 O O . GLY A 1 344 ? -0.002 -10.776 24.382 1.00 73.75 344 GLY A O 1
ATOM 2757 N N . CYS A 1 345 ? -1.046 -9.377 25.843 1.00 53.22 345 CYS A N 1
ATOM 2758 C CA . CYS A 1 345 ? -1.965 -10.345 26.453 1.00 53.22 345 CYS A CA 1
ATOM 2759 C C . CYS A 1 345 ? -2.692 -11.245 25.449 1.00 53.22 345 CYS A C 1
ATOM 2761 O O . CYS A 1 345 ? -3.176 -10.720 24.419 1.00 53.22 345 CYS A O 1
#

Foldseek 3Di:
DPLPQWDWDAAPQPGIDTPSQPPVCCPPLLLVLQQQAFLALFQLLLLVLLQWANQGGTVNSLLCQLLRLCVLPDSLSNLLSSQQQSQAFHSGPLCQLVDPHHSLQVSLVVCVVVPSPSSSCLSVVNDLQVCQVDHLDHSSLLRSLQSCQCRTNVHGQPADSSVVSNQADSVQRAGADCPRVVSSLVSQLVNLVVCPDCSNVFLSQLVSLLVVVCVVVVNDDPVSRSHGNVVVLVSCCVPVVVSSVCSSVSNTFDWDDKDWADDFDDPVLQSVLQVVLCVVVVHDPSFKTKDKFFRSNWGWDWGAHPVGDTDIDTDGTIIMMIMTGSDHDDPVSSVVSVVCVRVSD